Protein AF-A0A2A6CQR9-F1 (afdb_monomer_lite)

pLDDT: mean 77.08, std 12.92, range [44.31, 94.94]

Foldseek 3Di:
DQLCCLVPPPDCVCPCVSVLSNVVVVLVVVLVVVCVVQVVQFPFDDPPPWRWTKRGDPPDPPVCQDPVNVVVNVVSVLVVLVSLLVNLVCLLCVLVPVVVVVVVVDPVVRPPDDDDDDADDPVFVVVQVVCCVPPVDGGPDIDTQQPQAPPNDGPVRSVVVVVVSCVSNVVSVVSSVVSLVSSLVSLVPPPPDDPVRSVVSVVVSVVSVVVVVCVVVVVVVVVVVVD

Structure (mmCIF, N/CA/C/O backbone):
data_AF-A0A2A6CQR9-F1
#
_entry.id   AF-A0A2A6CQR9-F1
#
loop_
_atom_site.group_PDB
_atom_site.id
_atom_site.type_symbol
_atom_site.label_atom_id
_atom_site.label_alt_id
_atom_site.label_comp_id
_atom_site.label_asym_id
_atom_site.label_entity_id
_atom_site.label_seq_id
_atom_site.pdbx_PDB_ins_code
_atom_site.Cartn_x
_atom_site.Cartn_y
_atom_site.Cartn_z
_atom_site.occupancy
_atom_site.B_iso_or_equiv
_atom_site.auth_seq_id
_atom_site.auth_comp_id
_atom_site.auth_asym_id
_atom_site.auth_atom_id
_atom_site.pdbx_PDB_model_num
ATOM 1 N N . LEU A 1 1 ? -18.078 4.543 -3.150 1.00 85.94 1 LEU A N 1
ATOM 2 C CA . LEU A 1 1 ? -19.086 4.138 -2.135 1.00 85.94 1 LEU A CA 1
ATOM 3 C C . LEU A 1 1 ? -18.622 4.370 -0.690 1.00 85.94 1 LEU A C 1
ATOM 5 O O . LEU A 1 1 ? -19.313 5.072 0.036 1.00 85.94 1 LEU A O 1
ATOM 9 N N . LEU A 1 2 ? -17.469 3.839 -0.261 1.00 86.56 2 LEU A N 1
ATOM 10 C CA . LEU A 1 2 ? -17.005 3.938 1.136 1.00 86.56 2 LEU A CA 1
ATOM 11 C C . LEU A 1 2 ? -16.921 5.385 1.665 1.00 86.56 2 LEU A C 1
ATOM 13 O O . LEU A 1 2 ? -17.444 5.670 2.738 1.00 86.56 2 LEU A O 1
ATOM 17 N N . LEU A 1 3 ? -16.372 6.320 0.880 1.00 92.50 3 LEU A N 1
ATOM 18 C CA . LEU A 1 3 ? -16.333 7.750 1.232 1.00 92.50 3 LEU A CA 1
ATOM 19 C C . LEU A 1 3 ? -17.724 8.344 1.497 1.00 92.50 3 LEU A C 1
ATOM 21 O O . LEU A 1 3 ? -17.908 9.109 2.442 1.00 92.50 3 LEU A O 1
ATOM 25 N N . TYR A 1 4 ? -18.718 7.961 0.691 1.00 93.81 4 TYR A N 1
ATOM 26 C CA . TYR A 1 4 ? -20.103 8.390 0.877 1.00 93.81 4 TYR A CA 1
ATOM 27 C C . TYR A 1 4 ? -20.679 7.841 2.187 1.00 93.81 4 TYR A C 1
ATOM 29 O O . TYR A 1 4 ? -21.280 8.592 2.956 1.00 93.81 4 TYR A O 1
ATOM 37 N N . LEU A 1 5 ? -20.433 6.559 2.482 1.00 91.44 5 LEU A N 1
ATOM 38 C CA . LEU A 1 5 ? -20.889 5.931 3.722 1.00 91.44 5 LEU A CA 1
ATOM 39 C C . LEU A 1 5 ? -20.269 6.591 4.958 1.00 91.44 5 LEU A C 1
ATOM 41 O O . LEU A 1 5 ? -20.985 6.879 5.916 1.00 91.44 5 LEU A O 1
ATOM 45 N N . ILE A 1 6 ? -18.970 6.902 4.917 1.00 91.19 6 ILE A N 1
ATOM 46 C CA . ILE A 1 6 ? -18.286 7.614 6.003 1.00 91.19 6 ILE A CA 1
ATOM 47 C C . ILE A 1 6 ? -18.889 9.011 6.184 1.00 91.19 6 ILE A C 1
ATOM 49 O O . ILE A 1 6 ? -19.231 9.393 7.301 1.00 91.19 6 ILE A O 1
ATOM 53 N N . LYS A 1 7 ? -19.079 9.768 5.097 1.00 93.06 7 LYS A N 1
ATOM 54 C CA . LYS A 1 7 ? -19.615 11.135 5.168 1.00 93.06 7 LYS A CA 1
ATOM 55 C C . LYS A 1 7 ? -21.059 11.177 5.677 1.00 93.06 7 LYS A C 1
ATOM 57 O O . LYS A 1 7 ? -21.405 12.088 6.424 1.00 93.06 7 LYS A O 1
ATOM 62 N N . ARG A 1 8 ? -21.905 10.229 5.261 1.00 93.44 8 ARG A N 1
ATOM 63 C CA . ARG A 1 8 ? -23.353 10.262 5.525 1.00 93.44 8 ARG A CA 1
ATOM 64 C C . ARG A 1 8 ? -23.773 9.503 6.782 1.00 93.44 8 ARG A C 1
ATOM 66 O O . ARG A 1 8 ? -24.681 9.962 7.465 1.00 93.44 8 ARG A O 1
ATOM 73 N N . PHE A 1 9 ? -23.145 8.366 7.078 1.00 90.56 9 PHE A N 1
ATOM 74 C CA . PHE A 1 9 ? -23.607 7.429 8.112 1.00 90.56 9 PHE A CA 1
ATOM 75 C C . PHE A 1 9 ? -22.623 7.243 9.277 1.00 90.56 9 PHE A C 1
ATOM 77 O O . PHE A 1 9 ? -22.916 6.488 10.206 1.00 90.56 9 PHE A O 1
ATOM 84 N N . SER A 1 10 ? -21.472 7.930 9.284 1.00 88.31 10 SER A N 1
ATOM 85 C CA . SER A 1 10 ? -20.557 7.867 10.429 1.00 88.31 10 SER A CA 1
ATOM 86 C C . SER A 1 10 ? -21.176 8.537 11.657 1.00 88.31 10 SER A C 1
ATOM 88 O O . SER A 1 10 ? -21.428 9.742 11.672 1.00 88.31 10 SER A O 1
ATOM 90 N N . ARG A 1 11 ? -21.358 7.765 12.730 1.00 87.31 11 ARG A N 1
ATOM 91 C CA . ARG A 1 11 ? -21.786 8.281 14.039 1.00 87.31 11 ARG A CA 1
ATOM 92 C C . ARG A 1 11 ? -20.670 9.108 14.685 1.00 87.31 11 ARG A C 1
ATOM 94 O O . ARG A 1 11 ? -19.490 8.870 14.422 1.00 87.31 11 ARG A O 1
ATOM 101 N N . LYS A 1 12 ? -21.031 10.044 15.573 1.00 82.94 12 LYS A N 1
ATOM 102 C CA . LYS A 1 12 ? -20.060 10.845 16.352 1.00 82.94 12 LYS A CA 1
ATOM 103 C C . LYS A 1 12 ? -19.120 9.968 17.194 1.00 82.94 12 LYS A C 1
ATOM 105 O O . LYS A 1 12 ? -17.951 10.304 17.337 1.00 82.94 12 LYS A O 1
ATOM 110 N N . GLU A 1 13 ? -19.607 8.817 17.651 1.00 78.06 13 GLU A N 1
ATOM 111 C CA . GLU A 1 13 ? -18.868 7.823 18.447 1.00 78.06 13 GLU A CA 1
ATOM 112 C C . GLU A 1 13 ? -17.656 7.213 17.726 1.00 78.06 13 GLU A C 1
ATOM 114 O O . GLU A 1 13 ? -16.730 6.741 18.375 1.00 78.06 13 GLU A O 1
ATOM 119 N N . ILE A 1 14 ? -17.625 7.243 16.388 1.00 78.00 14 ILE A N 1
ATOM 120 C CA . ILE A 1 14 ? -16.485 6.742 15.602 1.00 78.00 14 ILE A CA 1
ATOM 121 C C . ILE A 1 14 ? -15.259 7.669 15.752 1.00 78.00 14 ILE A C 1
ATOM 123 O O . ILE A 1 14 ? -14.125 7.252 15.516 1.00 78.00 14 ILE A O 1
ATOM 127 N N . GLY A 1 15 ? -15.460 8.920 16.185 1.00 83.69 15 GLY A N 1
ATOM 128 C CA . GLY A 1 15 ? -14.378 9.826 16.568 1.00 83.69 15 GLY A CA 1
ATOM 129 C C . GLY A 1 15 ? -13.354 10.057 15.454 1.00 83.69 15 GLY A C 1
ATOM 130 O O . GLY A 1 15 ? -13.714 10.354 14.313 1.00 83.69 15 GLY A O 1
ATOM 131 N N . SER A 1 16 ? -12.069 9.928 15.794 1.00 81.31 16 SER A N 1
ATOM 132 C CA . SER A 1 16 ? -10.934 10.101 14.876 1.00 81.31 16 SER A CA 1
ATOM 133 C C . SER A 1 16 ? -10.771 8.956 13.873 1.00 81.31 16 SER A C 1
ATOM 135 O O . SER A 1 16 ? -10.132 9.145 12.837 1.00 81.31 16 SER A O 1
ATOM 137 N N . TYR A 1 17 ? -11.391 7.795 14.112 1.00 83.94 17 TYR A N 1
ATOM 138 C CA . TYR A 1 17 ? -11.265 6.629 13.236 1.00 83.94 17 TYR A CA 1
ATOM 139 C C . TYR A 1 17 ? -11.810 6.889 11.829 1.00 83.94 17 TYR A C 1
ATOM 141 O O . TYR A 1 17 ? -11.278 6.385 10.840 1.00 83.94 17 TYR A O 1
ATOM 149 N N . LYS A 1 18 ? -12.834 7.745 11.718 1.00 87.31 18 LYS A N 1
ATOM 150 C CA . LYS A 1 18 ? -13.411 8.143 10.428 1.00 87.31 18 LYS A CA 1
ATOM 151 C C . LYS A 1 18 ? -12.381 8.815 9.516 1.00 87.31 18 LYS A C 1
ATOM 153 O O . LYS A 1 18 ? -12.457 8.646 8.304 1.00 87.31 18 LYS A O 1
ATOM 158 N N . ASN A 1 19 ? -11.416 9.543 10.086 1.00 86.44 19 ASN A N 1
ATOM 159 C CA . ASN A 1 19 ? -10.368 10.212 9.319 1.00 86.44 19 ASN A CA 1
ATOM 160 C C . ASN A 1 19 ? -9.422 9.170 8.724 1.00 86.44 19 ASN A C 1
ATOM 162 O O . ASN A 1 19 ? -9.137 9.225 7.536 1.00 86.44 19 ASN A O 1
ATOM 166 N N . LEU A 1 20 ? -9.031 8.169 9.520 1.00 85.56 20 LEU A N 1
ATOM 167 C CA . LEU A 1 20 ? -8.202 7.064 9.048 1.00 85.56 20 LEU A CA 1
ATOM 168 C C . LEU A 1 20 ? -8.901 6.288 7.923 1.00 85.56 20 LEU A C 1
ATOM 170 O O . LEU A 1 20 ? -8.321 6.109 6.858 1.00 85.56 20 LEU A O 1
ATOM 174 N N . LEU A 1 21 ? -10.170 5.906 8.111 1.00 87.56 21 LEU A N 1
ATOM 175 C CA . LEU A 1 21 ? -10.967 5.247 7.067 1.00 87.56 21 LEU A CA 1
ATOM 176 C C . LEU A 1 21 ? -11.127 6.108 5.806 1.00 87.56 21 LEU A C 1
ATOM 178 O O . LEU A 1 21 ? -11.148 5.580 4.697 1.00 87.56 21 LEU A O 1
ATOM 182 N N . THR A 1 22 ? -11.232 7.428 5.967 1.00 88.12 22 THR A N 1
ATOM 183 C CA . THR A 1 22 ? -11.282 8.366 4.839 1.00 88.12 22 THR A CA 1
ATOM 184 C C . THR A 1 22 ? -9.953 8.377 4.091 1.00 88.12 22 THR A C 1
ATOM 186 O O . THR A 1 22 ? -9.968 8.283 2.870 1.00 88.12 22 THR A O 1
ATOM 189 N N . CYS A 1 23 ? -8.816 8.413 4.795 1.00 86.62 23 CYS A N 1
ATOM 190 C CA . CYS A 1 23 ? -7.489 8.310 4.186 1.00 86.62 23 CYS A CA 1
ATOM 191 C C . CYS A 1 23 ? -7.344 7.018 3.377 1.00 86.62 23 CYS A C 1
ATOM 193 O O . CYS A 1 23 ? -6.926 7.090 2.228 1.00 86.62 23 CYS A O 1
ATOM 195 N N . PHE A 1 24 ? -7.751 5.869 3.927 1.00 87.25 24 PHE A N 1
ATOM 196 C CA . PHE A 1 24 ? -7.771 4.599 3.190 1.00 87.25 24 PHE A CA 1
ATOM 197 C C . PHE A 1 24 ? -8.598 4.684 1.916 1.00 87.25 24 PHE A C 1
ATOM 199 O O . PHE A 1 24 ? -8.106 4.388 0.838 1.00 87.25 24 PHE A O 1
ATOM 206 N N . ALA A 1 25 ? -9.842 5.141 2.030 1.00 89.25 25 ALA A N 1
ATOM 207 C CA . ALA A 1 25 ? -10.744 5.188 0.893 1.00 89.25 25 ALA A CA 1
ATOM 208 C C . ALA A 1 25 ? -10.282 6.184 -0.187 1.00 89.25 25 ALA A C 1
ATOM 210 O O . ALA A 1 25 ? -10.452 5.914 -1.372 1.00 89.25 25 ALA A O 1
ATOM 211 N N . ILE A 1 26 ? -9.697 7.324 0.201 1.00 89.62 26 ILE A N 1
ATOM 212 C CA . ILE A 1 26 ? -9.067 8.266 -0.738 1.00 89.62 26 ILE A CA 1
ATOM 213 C C . ILE A 1 26 ? -7.875 7.602 -1.417 1.00 89.62 26 ILE A C 1
ATOM 215 O O . ILE A 1 26 ? -7.724 7.727 -2.628 1.00 89.62 26 ILE A O 1
ATOM 219 N N . TYR A 1 27 ? -7.045 6.897 -0.651 1.00 87.69 27 TYR A N 1
ATOM 220 C CA . TYR A 1 27 ? -5.856 6.247 -1.173 1.00 87.69 27 TYR A CA 1
ATOM 221 C C . TYR A 1 27 ? -6.192 5.118 -2.151 1.00 87.69 27 TYR A C 1
ATOM 223 O O . TYR A 1 27 ? -5.598 5.042 -3.221 1.00 87.69 27 TYR A O 1
ATOM 231 N N . ASP A 1 28 ? -7.202 4.307 -1.841 1.00 85.56 28 ASP A N 1
ATOM 232 C CA . ASP A 1 28 ? -7.710 3.272 -2.741 1.00 85.56 28 ASP A CA 1
ATOM 233 C C . ASP A 1 28 ? -8.246 3.886 -4.037 1.00 85.56 28 ASP A C 1
ATOM 235 O O . ASP A 1 28 ? -7.920 3.411 -5.121 1.00 85.56 28 ASP A O 1
ATOM 239 N N . VAL A 1 29 ? -9.023 4.974 -3.953 1.00 88.56 29 VAL A N 1
ATOM 240 C CA . VAL A 1 29 ? -9.506 5.696 -5.143 1.00 88.56 29 VAL A CA 1
ATOM 241 C C . VAL A 1 29 ? -8.339 6.259 -5.947 1.00 88.56 29 VAL A C 1
ATOM 243 O O . VAL A 1 29 ? -8.341 6.142 -7.169 1.00 88.56 29 VAL A O 1
ATOM 246 N N . PHE A 1 30 ? -7.341 6.838 -5.285 1.00 88.81 30 PHE A N 1
ATOM 247 C CA . PHE A 1 30 ? -6.138 7.359 -5.924 1.00 88.81 30 PHE A CA 1
ATOM 248 C C . PHE A 1 30 ? -5.372 6.254 -6.657 1.00 88.81 30 PHE A C 1
ATOM 250 O O . PHE A 1 30 ? -5.114 6.400 -7.849 1.00 88.81 30 PHE A O 1
ATOM 257 N N . LEU A 1 31 ? -5.088 5.130 -5.993 1.00 84.12 31 LEU A N 1
ATOM 258 C CA . LEU A 1 31 ? -4.422 3.986 -6.612 1.00 84.12 31 LEU A CA 1
ATOM 259 C C . LEU A 1 31 ? -5.241 3.399 -7.758 1.00 84.12 31 LEU A C 1
ATOM 261 O O . LEU A 1 31 ? -4.669 3.117 -8.800 1.00 84.12 31 LEU A O 1
ATOM 265 N N . CYS A 1 32 ? -6.558 3.251 -7.608 1.00 86.12 32 CYS A N 1
ATOM 266 C CA . CYS A 1 32 ? -7.424 2.766 -8.683 1.00 86.12 32 CYS A CA 1
ATOM 267 C C . CYS A 1 32 ? -7.465 3.740 -9.864 1.00 86.12 32 CYS A C 1
ATOM 269 O O . CYS A 1 32 ? -7.504 3.304 -11.006 1.00 86.12 32 CYS A O 1
ATOM 271 N N . THR A 1 33 ? -7.448 5.049 -9.606 1.00 87.75 33 THR A N 1
ATOM 272 C CA . THR A 1 33 ? -7.449 6.083 -10.652 1.00 87.75 33 THR A CA 1
ATOM 273 C C . THR A 1 33 ? -6.141 6.052 -11.419 1.00 87.75 33 THR A C 1
ATOM 275 O O . THR A 1 33 ? -6.148 5.967 -12.640 1.00 87.75 33 THR A O 1
ATOM 278 N N . ILE A 1 34 ? -5.018 6.062 -10.703 1.00 83.06 34 ILE A N 1
ATOM 279 C CA . ILE A 1 34 ? -3.694 5.904 -11.291 1.00 83.06 34 ILE A CA 1
ATOM 280 C C . ILE A 1 34 ? -3.634 4.595 -12.074 1.00 83.06 34 ILE A C 1
ATOM 282 O O . ILE A 1 34 ? -3.271 4.605 -13.243 1.00 83.06 34 ILE A O 1
ATOM 286 N N . HIS A 1 35 ? -4.035 3.480 -11.466 1.00 81.44 35 HIS A N 1
ATOM 287 C CA . HIS A 1 35 ? -4.038 2.193 -12.137 1.00 81.44 35 HIS A CA 1
ATOM 288 C C . HIS A 1 35 ? -4.918 2.233 -13.384 1.00 81.44 35 HIS A C 1
ATOM 290 O O . HIS A 1 35 ? -4.454 1.804 -14.415 1.00 81.44 35 HIS A O 1
ATOM 296 N N . GLY A 1 36 ? -6.116 2.816 -13.359 1.00 83.06 36 GLY A N 1
ATOM 297 C CA . GLY A 1 36 ? -6.976 2.947 -14.540 1.00 83.06 36 GLY A CA 1
ATOM 298 C C . GLY A 1 36 ? -6.405 3.852 -15.638 1.00 83.06 36 GLY A C 1
ATOM 299 O O . GLY A 1 36 ? -6.580 3.552 -16.813 1.00 83.06 36 GLY A O 1
ATOM 300 N N . ILE A 1 37 ? -5.693 4.923 -15.272 1.00 81.81 37 ILE A N 1
ATOM 301 C CA . ILE A 1 37 ? -4.979 5.794 -16.222 1.00 81.81 37 ILE A CA 1
ATOM 302 C C . ILE A 1 37 ? -3.835 5.024 -16.882 1.00 81.81 37 ILE A C 1
ATOM 304 O O . ILE A 1 37 ? -3.637 5.127 -18.091 1.00 81.81 37 ILE A O 1
ATOM 308 N N . PHE A 1 38 ? -3.086 4.254 -16.092 1.00 76.31 38 PHE A N 1
ATOM 309 C CA . PHE A 1 38 ? -1.919 3.541 -16.582 1.00 76.31 38 PHE A CA 1
ATOM 310 C C . PHE A 1 38 ? -2.267 2.194 -17.220 1.00 76.31 38 PHE A C 1
ATOM 312 O O . PHE A 1 38 ? -1.624 1.859 -18.188 1.00 76.31 38 PHE A O 1
ATOM 319 N N . ASN A 1 39 ? -3.285 1.447 -16.792 1.00 73.38 39 ASN A N 1
ATOM 320 C CA . ASN A 1 39 ? -3.596 0.078 -17.241 1.00 73.38 39 ASN A CA 1
ATOM 321 C C . ASN A 1 39 ? -3.669 -0.088 -18.778 1.00 73.38 39 ASN A C 1
ATOM 323 O O . ASN A 1 39 ? -2.935 -0.927 -19.294 1.00 73.38 39 ASN A O 1
ATOM 327 N N . PRO A 1 40 ? -4.406 0.736 -19.558 1.00 65.94 40 PRO A N 1
ATOM 328 C CA . PRO A 1 40 ? -4.407 0.597 -21.022 1.00 65.94 40 PRO A CA 1
ATOM 329 C C . PRO A 1 40 ? -3.054 0.929 -21.674 1.00 65.94 40 PRO A C 1
ATOM 331 O O . PRO A 1 40 ? -2.832 0.631 -22.843 1.00 65.94 40 PRO A O 1
ATOM 334 N N . ALA A 1 41 ? -2.157 1.573 -20.933 1.00 65.25 41 ALA A N 1
ATOM 335 C CA . ALA A 1 41 ? -0.898 2.109 -21.415 1.00 65.25 41 ALA A CA 1
ATOM 336 C C . ALA A 1 41 ? 0.335 1.499 -20.714 1.00 65.25 41 ALA A C 1
ATOM 338 O O . ALA A 1 41 ? 1.470 1.825 -21.047 1.00 65.25 41 ALA A O 1
ATOM 339 N N . LEU A 1 42 ? 0.122 0.609 -19.748 1.00 67.06 42 LEU A N 1
ATOM 340 C CA . LEU A 1 42 ? 1.135 -0.024 -18.922 1.00 67.06 42 LEU A CA 1
ATOM 341 C C . LEU A 1 42 ? 1.291 -1.449 -19.426 1.00 67.06 42 LEU A C 1
ATOM 343 O O . LEU A 1 42 ? 0.684 -2.388 -18.914 1.00 67.06 42 LEU A O 1
ATOM 347 N N . LYS A 1 43 ? 2.105 -1.604 -20.463 1.00 67.69 43 LYS A N 1
ATOM 348 C CA . LYS A 1 43 ? 2.489 -2.920 -20.962 1.00 67.69 43 LYS A CA 1
ATOM 349 C C . LYS A 1 43 ? 3.548 -3.503 -20.025 1.00 67.69 43 LYS A C 1
ATOM 351 O O . LYS A 1 43 ? 4.726 -3.173 -20.118 1.00 67.69 43 LYS A O 1
ATOM 356 N N . ILE A 1 44 ? 3.122 -4.351 -19.090 1.00 65.62 44 ILE A N 1
ATOM 357 C CA . ILE A 1 44 ? 4.045 -5.100 -18.227 1.00 65.62 44 ILE A CA 1
ATOM 358 C C . ILE A 1 44 ? 4.628 -6.249 -19.050 1.00 65.62 44 ILE A C 1
ATOM 360 O O . ILE A 1 44 ? 3.882 -7.052 -19.611 1.00 65.62 44 ILE A O 1
ATOM 364 N N . VAL A 1 45 ? 5.955 -6.337 -19.127 1.00 62.44 45 VAL A N 1
ATOM 365 C CA . VAL A 1 45 ? 6.650 -7.394 -19.869 1.00 62.44 45 VAL A CA 1
ATOM 366 C C . VAL A 1 45 ? 7.373 -8.278 -18.871 1.00 62.44 45 VAL A C 1
ATOM 368 O O . VAL A 1 45 ? 8.384 -7.890 -18.303 1.00 62.44 45 VAL A O 1
ATOM 371 N N . PHE A 1 46 ? 6.858 -9.480 -18.637 1.00 60.81 46 PHE A N 1
ATOM 372 C CA . PHE A 1 46 ? 7.536 -10.428 -17.759 1.00 60.81 46 PHE A CA 1
ATOM 373 C C . PHE A 1 46 ? 8.665 -11.124 -18.521 1.00 60.81 46 PHE A C 1
ATOM 375 O O . PHE A 1 46 ? 8.429 -12.105 -19.227 1.00 60.81 46 PHE A O 1
ATOM 382 N N . VAL A 1 47 ? 9.893 -10.631 -18.365 1.00 58.94 47 VAL A N 1
ATOM 383 C CA . VAL A 1 47 ? 11.093 -11.275 -18.912 1.00 58.94 47 VAL A CA 1
ATOM 384 C C . VAL A 1 47 ? 11.640 -12.245 -17.869 1.00 58.94 47 VAL A C 1
ATOM 386 O O . VAL A 1 47 ? 12.401 -11.888 -16.978 1.00 58.94 47 VAL A O 1
ATOM 389 N N . ASN A 1 48 ? 11.193 -13.497 -17.936 1.00 57.66 48 ASN A N 1
ATOM 390 C CA . ASN A 1 48 ? 11.603 -14.565 -17.017 1.00 57.66 48 ASN A CA 1
ATOM 391 C C . ASN A 1 48 ? 13.151 -14.670 -16.949 1.00 57.66 48 ASN A C 1
ATOM 393 O O . ASN A 1 48 ? 13.764 -14.769 -18.014 1.00 57.66 48 ASN A O 1
ATOM 397 N N . PRO A 1 49 ? 13.811 -14.694 -15.766 1.00 53.00 49 PRO A N 1
ATOM 398 C CA . PRO A 1 49 ? 13.283 -14.824 -14.398 1.00 53.00 49 PRO A CA 1
ATOM 399 C C . PRO A 1 49 ? 13.044 -13.498 -13.646 1.00 53.00 49 PRO A C 1
ATOM 401 O O . PRO A 1 49 ? 12.806 -13.514 -12.436 1.00 53.00 49 PRO A O 1
ATOM 404 N N . VAL A 1 50 ? 13.136 -12.350 -14.314 1.00 54.50 50 VAL A N 1
ATOM 405 C CA . VAL A 1 50 ? 13.135 -11.028 -13.683 1.00 54.50 50 VAL A CA 1
ATOM 406 C C . VAL A 1 50 ? 11.737 -10.399 -13.766 1.00 54.50 50 VAL A C 1
ATOM 408 O O . VAL A 1 50 ? 11.091 -10.360 -14.812 1.00 54.50 50 VAL A O 1
ATOM 411 N N . PHE A 1 51 ? 11.226 -9.915 -12.631 1.00 52.72 51 PHE A N 1
ATOM 412 C CA . PHE A 1 51 ? 10.036 -9.062 -12.614 1.00 52.72 51 PHE A CA 1
ATOM 413 C C . PHE A 1 51 ? 10.416 -7.693 -13.189 1.00 52.72 51 PHE A C 1
ATOM 415 O O . PHE A 1 51 ? 10.975 -6.869 -12.472 1.00 52.72 51 PHE A O 1
ATOM 422 N N . GLU A 1 52 ? 10.107 -7.454 -14.463 1.00 53.94 52 GLU A N 1
ATOM 423 C CA . GLU A 1 52 ? 10.412 -6.196 -15.149 1.00 53.94 52 GLU A CA 1
ATOM 424 C C . GLU A 1 52 ? 9.124 -5.459 -15.534 1.00 53.94 52 GLU A C 1
ATOM 426 O O . GLU A 1 52 ? 8.326 -5.888 -16.361 1.00 53.94 52 GLU A O 1
ATOM 431 N N . GLY A 1 53 ? 8.867 -4.333 -14.869 1.00 55.62 53 GLY A N 1
ATOM 432 C CA . GLY A 1 53 ? 7.716 -3.482 -15.159 1.00 55.62 53 GLY A CA 1
ATOM 433 C C . GLY A 1 53 ? 8.143 -2.246 -15.936 1.00 55.62 53 GLY A C 1
ATOM 434 O O . GLY A 1 53 ? 8.657 -1.301 -15.334 1.00 55.62 53 GLY A O 1
ATOM 435 N N . VAL A 1 54 ? 7.900 -2.228 -17.246 1.00 57.44 54 VAL A N 1
ATOM 436 C CA . VAL A 1 54 ? 8.157 -1.056 -18.094 1.00 57.44 54 VAL A CA 1
ATOM 437 C C . VAL A 1 54 ? 6.918 -0.173 -18.133 1.00 57.44 54 VAL A C 1
ATOM 439 O O . VAL A 1 54 ? 5.846 -0.594 -18.558 1.00 57.44 54 VAL A O 1
ATOM 442 N N . LEU A 1 55 ? 7.060 1.081 -17.709 1.00 60.53 55 LEU A N 1
ATOM 443 C CA . LEU A 1 55 ? 6.071 2.121 -17.988 1.00 60.53 55 LEU A CA 1
ATOM 444 C C . LEU A 1 55 ? 6.350 2.686 -19.377 1.00 60.53 55 LEU A C 1
ATOM 446 O O . LEU A 1 55 ? 7.058 3.683 -19.503 1.00 60.53 55 LEU A O 1
ATOM 450 N N . TYR A 1 56 ? 5.821 2.040 -20.415 1.00 62.78 56 TYR A N 1
ATOM 451 C CA . TYR A 1 56 ? 5.897 2.590 -21.763 1.00 62.78 56 TYR A CA 1
ATOM 452 C C . TYR A 1 56 ? 4.642 2.337 -22.592 1.00 62.78 56 TYR A C 1
ATOM 454 O O . TYR A 1 56 ? 4.151 1.213 -22.698 1.00 62.78 56 TYR A O 1
ATOM 462 N N . SER A 1 57 ? 4.172 3.412 -23.223 1.00 65.88 57 SER A N 1
ATOM 463 C CA . SER A 1 57 ? 3.216 3.371 -24.321 1.00 65.88 57 SER A CA 1
ATOM 464 C C . SER A 1 57 ? 3.292 4.673 -25.113 1.00 65.88 57 SER A C 1
ATOM 466 O O . SER A 1 57 ? 3.324 5.763 -24.531 1.00 65.88 57 SER A O 1
ATOM 468 N N . ASN A 1 58 ? 3.243 4.552 -26.442 1.00 67.62 58 ASN A N 1
ATOM 469 C CA . ASN A 1 58 ? 3.125 5.676 -27.377 1.00 67.62 58 ASN A CA 1
ATOM 470 C C . ASN A 1 58 ? 1.852 6.512 -27.140 1.00 67.62 58 ASN A C 1
ATOM 472 O O . ASN A 1 58 ? 1.752 7.644 -27.603 1.00 67.62 58 ASN A O 1
ATOM 476 N N . SER A 1 59 ? 0.872 5.973 -26.407 1.00 70.50 59 SER A N 1
ATOM 477 C CA . SER A 1 59 ? -0.358 6.673 -26.025 1.00 70.50 59 SER A CA 1
ATOM 478 C C . SER A 1 59 ? -0.194 7.572 -24.793 1.00 70.50 59 SER A C 1
ATOM 480 O O . SER A 1 59 ? -1.104 8.339 -24.479 1.00 70.50 59 SER A O 1
ATOM 482 N N . ILE A 1 60 ? 0.933 7.488 -24.075 1.00 73.25 60 ILE A N 1
ATOM 483 C CA . ILE A 1 60 ? 1.207 8.312 -22.892 1.00 73.25 60 ILE A CA 1
ATOM 484 C C . ILE A 1 60 ? 2.022 9.544 -23.310 1.00 73.25 60 ILE A C 1
ATOM 486 O O . ILE A 1 60 ? 3.053 9.390 -23.963 1.00 73.25 60 ILE A O 1
ATOM 490 N N . PRO A 1 61 ? 1.640 10.761 -22.876 1.00 80.69 61 PRO A N 1
ATOM 491 C CA . PRO A 1 61 ? 2.470 11.950 -23.040 1.00 80.69 61 PRO A CA 1
ATOM 492 C C . PRO A 1 61 ? 3.901 11.728 -22.528 1.00 80.69 61 PRO A C 1
ATOM 494 O O . PRO A 1 61 ? 4.090 11.264 -21.403 1.00 80.69 61 PRO A O 1
ATOM 497 N N . THR A 1 62 ? 4.908 12.141 -23.298 1.00 78.69 62 THR A N 1
ATOM 498 C CA . THR A 1 62 ? 6.341 12.023 -22.945 1.00 78.69 62 THR A CA 1
ATOM 499 C C . THR A 1 62 ? 6.673 12.588 -21.561 1.00 78.69 62 THR A C 1
ATOM 501 O O . THR A 1 62 ? 7.514 12.048 -20.849 1.00 78.69 62 THR A O 1
ATOM 504 N N . VAL A 1 63 ? 5.949 13.620 -21.111 1.00 77.19 63 VAL A N 1
ATOM 505 C CA . VAL A 1 63 ? 6.090 14.193 -19.759 1.00 77.19 63 VAL A CA 1
ATOM 506 C C . VAL A 1 63 ? 5.794 13.199 -18.628 1.00 77.19 63 VAL A C 1
ATOM 508 O O . VAL A 1 63 ? 6.371 13.325 -17.549 1.00 77.19 63 VAL A O 1
ATOM 511 N N . LEU A 1 64 ? 4.922 12.212 -18.855 1.00 75.69 64 LEU A N 1
ATOM 512 C CA . LEU A 1 64 ? 4.589 11.168 -17.882 1.00 75.69 64 LEU A CA 1
ATOM 513 C C . LEU A 1 64 ? 5.550 9.972 -17.949 1.00 75.69 64 LEU A C 1
ATOM 515 O O . LEU A 1 64 ? 5.646 9.231 -16.974 1.00 75.69 64 LEU A O 1
ATOM 519 N N . GLN A 1 65 ? 6.325 9.828 -19.028 1.00 73.50 65 GLN A N 1
ATOM 520 C CA . GLN A 1 65 ? 7.365 8.799 -19.191 1.00 73.50 65 GLN A CA 1
ATOM 521 C C . GLN A 1 65 ? 8.653 9.128 -18.403 1.00 73.50 65 GLN A C 1
ATOM 523 O O . GLN A 1 65 ? 9.750 8.668 -18.712 1.00 73.50 65 GLN A O 1
ATOM 528 N N . ASN A 1 66 ? 8.548 9.946 -17.355 1.00 75.00 66 ASN A N 1
ATOM 529 C CA . ASN A 1 66 ? 9.676 10.346 -16.526 1.00 75.00 66 ASN A CA 1
ATOM 530 C C . ASN A 1 66 ? 9.986 9.272 -15.467 1.00 75.00 66 ASN A C 1
ATOM 532 O O . ASN A 1 66 ? 9.095 8.808 -14.746 1.00 75.00 66 ASN A O 1
ATOM 536 N N . ARG A 1 67 ? 11.273 8.945 -15.289 1.00 69.81 67 ARG A N 1
ATOM 537 C CA . ARG A 1 67 ? 11.761 8.028 -14.242 1.00 69.81 67 ARG A CA 1
ATOM 538 C C . ARG A 1 67 ? 11.247 8.358 -12.846 1.00 69.81 67 ARG A C 1
ATOM 540 O O . ARG A 1 67 ? 10.942 7.463 -12.067 1.00 69.81 67 ARG A O 1
ATOM 547 N N . HIS A 1 68 ? 11.150 9.645 -12.520 1.00 71.81 68 HIS A N 1
ATOM 548 C CA . HIS A 1 68 ? 10.735 10.099 -11.199 1.00 71.81 68 HIS A CA 1
ATOM 549 C C . HIS A 1 68 ? 9.245 9.843 -10.974 1.00 71.81 68 HIS A C 1
ATOM 551 O O . HIS A 1 68 ? 8.856 9.486 -9.866 1.00 71.81 68 HIS A O 1
ATOM 557 N N . ILE A 1 69 ? 8.429 9.952 -12.026 1.00 75.25 69 ILE A N 1
ATOM 558 C CA . ILE A 1 69 ? 6.997 9.635 -11.978 1.00 75.25 69 ILE A CA 1
ATOM 559 C C . ILE A 1 69 ? 6.809 8.127 -11.819 1.00 75.25 69 ILE A C 1
ATOM 561 O O . ILE A 1 69 ? 6.047 7.699 -10.957 1.00 75.25 69 ILE A O 1
ATOM 565 N N . SER A 1 70 ? 7.566 7.327 -12.572 1.00 74.44 70 SER A N 1
ATOM 566 C CA . SER A 1 70 ? 7.541 5.864 -12.463 1.00 74.44 70 SER A CA 1
ATOM 567 C C . SER A 1 70 ? 7.971 5.390 -11.072 1.00 74.44 70 SER A C 1
ATOM 569 O O . SER A 1 70 ? 7.271 4.615 -10.426 1.00 74.44 70 SER A O 1
ATOM 571 N N . GLY A 1 71 ? 9.082 5.917 -10.552 1.00 72.88 71 GLY A N 1
ATOM 572 C CA . GLY A 1 71 ? 9.542 5.623 -9.195 1.00 72.88 71 GLY A CA 1
ATOM 573 C C . GLY A 1 71 ? 8.541 6.061 -8.123 1.00 72.88 71 GLY A C 1
ATOM 574 O O . GLY A 1 71 ? 8.269 5.301 -7.195 1.00 72.88 71 GLY A O 1
ATOM 575 N N . ALA A 1 72 ? 7.936 7.246 -8.264 1.00 73.50 72 ALA A N 1
ATOM 576 C CA . ALA A 1 72 ? 6.883 7.712 -7.360 1.00 73.50 72 ALA A CA 1
ATOM 577 C C . ALA A 1 72 ? 5.641 6.808 -7.408 1.00 73.50 72 ALA A C 1
ATOM 579 O O . ALA A 1 72 ? 5.061 6.507 -6.364 1.00 73.50 72 ALA A O 1
ATOM 580 N N . PHE A 1 73 ? 5.263 6.328 -8.594 1.00 77.75 73 PHE A N 1
ATOM 581 C CA . PHE A 1 73 ? 4.182 5.365 -8.780 1.00 77.75 73 PHE A CA 1
ATOM 582 C C . PHE A 1 73 ? 4.470 4.041 -8.064 1.00 77.75 73 PHE A C 1
ATOM 584 O O . PHE A 1 73 ? 3.641 3.581 -7.281 1.00 77.75 73 PHE A O 1
ATOM 591 N N . TYR A 1 74 ? 5.663 3.466 -8.227 1.00 75.25 74 TYR A N 1
ATOM 592 C CA . TYR A 1 74 ? 6.038 2.247 -7.505 1.00 75.25 74 TYR A CA 1
ATOM 593 C C . TYR A 1 74 ? 6.107 2.460 -5.991 1.00 75.25 74 TYR A C 1
ATOM 595 O O . TYR A 1 74 ? 5.614 1.632 -5.222 1.00 75.25 74 TYR A O 1
ATOM 603 N N . ALA A 1 75 ? 6.636 3.601 -5.543 1.00 76.19 75 ALA A N 1
ATOM 604 C CA . ALA A 1 75 ? 6.645 3.961 -4.130 1.00 76.19 75 ALA A CA 1
ATOM 605 C C . ALA A 1 75 ? 5.222 4.045 -3.551 1.00 76.19 75 ALA A C 1
ATOM 607 O O . ALA A 1 75 ? 5.009 3.633 -2.408 1.00 76.19 75 ALA A O 1
ATOM 608 N N . CYS A 1 76 ? 4.231 4.482 -4.339 1.00 80.25 76 CYS A N 1
ATOM 609 C CA . CYS A 1 76 ? 2.826 4.475 -3.932 1.00 80.25 76 CYS A CA 1
ATOM 610 C C . CYS A 1 76 ? 2.335 3.066 -3.549 1.00 80.25 76 CYS A C 1
ATOM 612 O O . CYS A 1 76 ? 1.619 2.922 -2.567 1.00 80.25 76 CYS A O 1
ATOM 614 N N . PHE A 1 77 ? 2.802 1.985 -4.176 1.00 77.81 77 PHE A N 1
ATOM 615 C CA . PHE A 1 77 ? 2.393 0.632 -3.760 1.00 77.81 77 PHE A CA 1
ATOM 616 C C . PHE A 1 77 ? 2.910 0.205 -2.381 1.00 77.81 77 PHE A C 1
ATOM 618 O O . PHE A 1 77 ? 2.413 -0.770 -1.820 1.00 77.81 77 PHE A O 1
ATOM 625 N N . THR A 1 78 ? 3.859 0.933 -1.787 1.00 78.38 78 THR A N 1
ATOM 626 C CA . THR A 1 78 ? 4.304 0.669 -0.408 1.00 78.38 78 THR A CA 1
ATOM 627 C C . THR A 1 78 ? 3.387 1.298 0.647 1.00 78.38 78 THR A C 1
ATOM 629 O O . THR A 1 78 ? 3.295 0.797 1.771 1.00 78.38 78 THR A O 1
ATOM 632 N N . LEU A 1 79 ? 2.649 2.357 0.293 1.00 81.88 79 LEU A N 1
ATOM 633 C CA . LEU A 1 79 ? 1.771 3.082 1.216 1.00 81.88 79 LEU A CA 1
ATOM 634 C C . LEU A 1 79 ? 0.603 2.240 1.764 1.00 81.88 79 LEU A C 1
ATOM 636 O O . LEU A 1 79 ? 0.328 2.377 2.957 1.00 81.88 79 LEU A O 1
ATOM 640 N N . PRO A 1 80 ? -0.061 1.341 1.002 1.00 82.75 80 PRO A N 1
ATOM 641 C CA . PRO A 1 80 ? -1.088 0.450 1.537 1.00 82.75 80 PRO A CA 1
ATOM 642 C C . PRO A 1 80 ? -0.591 -0.398 2.707 1.00 82.75 80 PRO A C 1
ATOM 644 O O . PRO A 1 80 ? -1.319 -0.577 3.681 1.00 82.75 80 PRO A O 1
ATOM 647 N N . PHE A 1 81 ? 0.663 -0.861 2.673 1.00 81.06 81 PHE A N 1
ATOM 648 C CA . PHE A 1 81 ? 1.250 -1.623 3.778 1.00 81.06 81 PHE A CA 1
ATOM 649 C C . PHE A 1 81 ? 1.439 -0.759 5.028 1.00 81.06 81 PHE A C 1
ATOM 651 O O . PHE A 1 81 ? 1.131 -1.198 6.140 1.00 81.06 81 PHE A O 1
ATOM 658 N N . ALA A 1 82 ? 1.910 0.479 4.862 1.00 83.62 82 ALA A N 1
ATOM 659 C CA . ALA A 1 82 ? 2.047 1.424 5.966 1.00 83.62 82 ALA A CA 1
ATOM 660 C C . ALA A 1 82 ? 0.677 1.782 6.564 1.00 83.62 82 ALA A C 1
ATOM 662 O O . ALA A 1 82 ? 0.483 1.700 7.779 1.00 83.62 82 ALA A O 1
ATOM 663 N N . LEU A 1 83 ? -0.300 2.098 5.710 1.00 85.31 83 LEU A N 1
ATOM 664 C CA . LEU A 1 83 ? -1.672 2.382 6.116 1.00 85.31 83 LEU A CA 1
ATOM 665 C C . LEU A 1 83 ? -2.283 1.183 6.849 1.00 85.31 83 LEU A C 1
ATOM 667 O O . LEU A 1 83 ? -2.820 1.353 7.943 1.00 85.31 83 LEU A O 1
ATOM 671 N N . MET A 1 84 ? -2.146 -0.035 6.317 1.00 85.50 84 MET A N 1
ATOM 672 C CA . MET A 1 84 ? -2.631 -1.267 6.950 1.00 85.50 84 MET A CA 1
ATOM 673 C C . MET A 1 84 ? -2.058 -1.450 8.361 1.00 85.50 84 MET A C 1
ATOM 675 O O . MET A 1 84 ? -2.803 -1.749 9.298 1.00 85.50 84 MET A O 1
ATOM 679 N N . ASN A 1 85 ? -0.758 -1.211 8.546 1.00 85.56 85 ASN A N 1
ATOM 680 C CA . ASN A 1 85 ? -0.140 -1.241 9.870 1.00 85.56 85 ASN A CA 1
ATOM 681 C C . ASN A 1 85 ? -0.728 -0.183 10.807 1.00 85.56 85 ASN A C 1
ATOM 683 O O . ASN A 1 85 ? -1.072 -0.505 11.945 1.00 85.56 85 ASN A O 1
ATOM 687 N N . LEU A 1 86 ? -0.917 1.050 10.328 1.00 88.25 86 LEU A N 1
ATOM 688 C CA . LEU A 1 86 ? -1.567 2.113 11.099 1.00 88.25 86 LEU A CA 1
ATOM 689 C C . LEU A 1 86 ? -2.997 1.734 11.505 1.00 88.25 86 LEU A C 1
ATOM 691 O O . LEU A 1 86 ? -3.409 2.022 12.626 1.00 88.25 86 LEU A O 1
ATOM 695 N N . HIS A 1 87 ? -3.744 1.039 10.648 1.00 88.06 87 HIS A N 1
ATOM 696 C CA . HIS A 1 87 ? -5.099 0.565 10.948 1.00 88.06 87 HIS A CA 1
ATOM 697 C C . HIS A 1 87 ? -5.143 -0.491 12.037 1.00 88.06 87 HIS A C 1
ATOM 699 O O . HIS A 1 87 ? -5.950 -0.385 12.965 1.00 88.06 87 HIS A O 1
ATOM 705 N N . PHE A 1 88 ? -4.282 -1.504 11.951 1.00 88.31 88 PHE A N 1
ATOM 706 C CA . PHE A 1 88 ? -4.196 -2.521 12.993 1.00 88.31 88 PHE A CA 1
ATOM 707 C C . PHE A 1 88 ? -3.685 -1.935 14.308 1.00 88.31 88 PHE A C 1
ATOM 709 O O . PHE A 1 88 ? -4.205 -2.275 15.371 1.00 88.31 88 PHE A O 1
ATOM 716 N N . LEU A 1 89 ? -2.729 -1.008 14.242 1.00 90.06 89 LEU A N 1
ATOM 717 C CA . LEU A 1 89 ? -2.198 -0.324 15.413 1.00 90.06 89 LEU A CA 1
ATOM 718 C C . LEU A 1 89 ? -3.267 0.530 16.095 1.00 90.06 89 LEU A C 1
ATOM 720 O O . LEU A 1 89 ? -3.436 0.431 17.310 1.00 90.06 89 LEU A O 1
ATOM 724 N N . TYR A 1 90 ? -4.023 1.309 15.314 1.00 90.50 90 TYR A N 1
ATOM 725 C CA . TYR A 1 90 ? -5.140 2.110 15.808 1.00 90.50 90 TYR A CA 1
ATOM 726 C C . TYR A 1 90 ? -6.117 1.234 16.591 1.00 90.50 90 TYR A C 1
ATOM 728 O O . TYR A 1 90 ? -6.404 1.519 17.749 1.00 90.50 90 TYR A O 1
ATOM 736 N N . ARG A 1 91 ? -6.565 0.120 15.998 1.00 87.00 91 ARG A N 1
ATOM 737 C CA . ARG A 1 91 ? -7.516 -0.808 16.634 1.00 87.00 91 ARG A CA 1
ATOM 738 C C . ARG A 1 91 ? -6.977 -1.424 17.909 1.00 87.00 91 ARG A C 1
ATOM 740 O O . ARG A 1 91 ? -7.692 -1.506 18.906 1.00 87.00 91 ARG A O 1
ATOM 747 N N . TYR A 1 92 ? -5.725 -1.862 17.873 1.00 90.56 92 TYR A N 1
ATOM 748 C CA . TYR A 1 92 ? -5.076 -2.426 19.041 1.00 90.56 92 TYR A CA 1
ATOM 749 C C . TYR A 1 92 ? -5.047 -1.415 20.194 1.00 90.56 92 TYR A C 1
ATOM 751 O O . TYR A 1 92 ? -5.397 -1.768 21.321 1.00 90.56 92 TYR A O 1
ATOM 759 N N . TRP A 1 93 ? -4.699 -0.154 19.922 1.00 92.75 93 TRP A N 1
ATOM 760 C CA . TRP A 1 93 ? -4.714 0.905 20.934 1.00 92.75 93 TRP A CA 1
ATOM 761 C C . TRP A 1 93 ? -6.121 1.283 21.382 1.00 92.75 93 TRP A C 1
ATOM 763 O O . TRP A 1 93 ? -6.321 1.422 22.580 1.00 92.75 93 TRP A O 1
ATOM 773 N N . THR A 1 94 ? -7.125 1.324 20.502 1.00 88.94 94 THR A N 1
ATOM 774 C CA . THR A 1 94 ? -8.522 1.559 20.917 1.00 88.94 94 THR A CA 1
ATOM 775 C C . THR A 1 94 ? -8.989 0.570 21.988 1.00 88.94 94 THR A C 1
ATOM 777 O O . THR A 1 94 ? -9.784 0.931 22.848 1.00 88.94 94 THR A O 1
ATOM 780 N N . ILE A 1 95 ? -8.496 -0.672 21.952 1.00 87.38 95 ILE A N 1
ATOM 781 C CA . ILE A 1 95 ? -8.878 -1.713 22.915 1.00 87.38 95 ILE A CA 1
ATOM 782 C C . ILE A 1 95 ? -7.956 -1.734 24.136 1.00 87.38 95 ILE A C 1
ATOM 784 O O . ILE A 1 95 ? -8.414 -2.004 25.244 1.00 87.38 95 ILE A O 1
ATOM 788 N N . LYS A 1 96 ? -6.650 -1.527 23.942 1.00 90.12 96 LYS A N 1
ATOM 789 C CA . LYS A 1 96 ? -5.656 -1.661 25.014 1.00 90.12 96 LYS A CA 1
ATOM 790 C C . LYS A 1 96 ? -5.476 -0.387 25.836 1.00 90.12 96 LYS A C 1
ATOM 792 O O . LYS A 1 96 ? -5.305 -0.495 27.044 1.00 90.12 96 LYS A O 1
ATOM 797 N N . ASP A 1 97 ? -5.391 0.760 25.173 1.00 89.81 97 ASP A N 1
ATOM 798 C CA . ASP A 1 97 ? -4.934 2.028 25.743 1.00 89.81 97 ASP A CA 1
ATOM 799 C C . ASP A 1 97 ? -5.394 3.187 24.838 1.00 89.81 97 ASP A C 1
ATOM 801 O O . ASP A 1 97 ? -4.716 3.565 23.874 1.00 89.81 97 ASP A O 1
ATOM 805 N N . SER A 1 98 ? -6.591 3.710 25.118 1.00 89.75 98 SER A N 1
ATOM 806 C CA . SER A 1 98 ? -7.223 4.766 24.322 1.00 89.75 98 SER A CA 1
ATOM 807 C C . SER A 1 98 ? -6.465 6.090 24.368 1.00 89.75 98 SER A C 1
ATOM 809 O O . SER A 1 98 ? -6.562 6.871 23.421 1.00 89.75 98 SER A O 1
ATOM 811 N N . ASP A 1 99 ? -5.674 6.336 25.411 1.00 92.06 99 ASP A N 1
ATOM 812 C CA . ASP A 1 99 ? -4.956 7.600 25.589 1.00 92.06 99 ASP A CA 1
ATOM 813 C C . ASP A 1 99 ? -3.848 7.751 24.539 1.00 92.06 99 ASP A C 1
ATOM 815 O O . ASP A 1 99 ? -3.550 8.852 24.066 1.00 92.06 99 ASP A O 1
ATOM 819 N N . ARG A 1 100 ? -3.309 6.628 24.044 1.00 89.75 100 ARG A N 1
ATOM 820 C CA . ARG A 1 100 ? -2.357 6.617 22.923 1.00 89.75 100 ARG A CA 1
ATOM 821 C C . ARG A 1 100 ? -2.973 7.033 21.587 1.00 89.75 100 ARG A C 1
ATOM 823 O O . ARG A 1 100 ? -2.233 7.337 20.651 1.00 89.75 100 ARG A O 1
ATOM 830 N N . LEU A 1 101 ? -4.297 7.116 21.463 1.00 88.81 101 LEU A N 1
ATOM 831 C CA . LEU A 1 101 ? -4.924 7.605 20.231 1.00 88.81 101 LEU A CA 1
ATOM 832 C C . LEU A 1 101 ? -4.615 9.087 19.966 1.00 88.81 101 LEU A C 1
ATOM 834 O O . LEU A 1 101 ? -4.700 9.526 18.817 1.00 88.81 101 LEU A O 1
ATOM 838 N N . VAL A 1 102 ? -4.167 9.843 20.977 1.00 88.00 102 VAL A N 1
ATOM 839 C CA . VAL A 1 102 ? -3.712 11.232 20.804 1.00 88.00 102 VAL A CA 1
ATOM 840 C C . VAL A 1 102 ? -2.552 11.347 19.804 1.00 88.00 102 VAL A C 1
ATOM 842 O O . VAL A 1 102 ? -2.428 12.355 19.108 1.00 88.00 102 VAL A O 1
ATOM 845 N N . TRP A 1 103 ? -1.732 10.298 19.657 1.00 84.00 103 TRP A N 1
ATOM 846 C CA . TRP A 1 103 ? -0.608 10.276 18.714 1.00 84.00 103 TRP A CA 1
ATOM 847 C C . TRP A 1 103 ? -1.060 10.310 17.253 1.00 84.00 103 TRP A C 1
ATOM 849 O O . TRP A 1 103 ? -0.416 10.971 16.442 1.00 84.00 103 TRP A O 1
ATOM 859 N N . PHE A 1 104 ? -2.206 9.703 16.930 1.00 80.88 104 PHE A N 1
ATOM 860 C CA . PHE A 1 104 ? -2.785 9.736 15.580 1.00 80.88 104 PHE A CA 1
ATOM 861 C C . PHE A 1 104 ? -3.293 11.122 15.167 1.00 80.88 104 PHE A C 1
ATOM 863 O O . PHE A 1 104 ? -3.547 11.357 13.990 1.00 80.88 104 PHE A O 1
ATOM 870 N N . SER A 1 105 ? -3.420 12.052 16.115 1.00 79.62 105 SER A N 1
ATOM 871 C CA . SER A 1 105 ? -3.801 13.436 15.818 1.00 79.62 105 SER A CA 1
ATOM 872 C C . SER A 1 105 ? -2.607 14.293 15.377 1.00 79.62 105 SER A C 1
ATOM 874 O O . SER A 1 105 ? -2.796 15.432 14.956 1.00 79.62 105 SER A O 1
ATOM 876 N N . LYS A 1 106 ? -1.370 13.776 15.465 1.00 80.75 106 LYS A N 1
ATOM 877 C CA . LYS A 1 106 ? -0.152 14.512 15.103 1.00 80.75 106 LYS A CA 1
ATOM 878 C C . LYS A 1 106 ? 0.278 14.167 13.665 1.00 80.75 106 LYS A C 1
ATOM 880 O O . LYS A 1 106 ? 0.595 13.010 13.395 1.00 80.75 106 LYS A O 1
ATOM 885 N N . PRO A 1 107 ? 0.410 15.148 12.751 1.00 71.31 107 PRO A N 1
ATOM 886 C CA . PRO A 1 107 ? 0.731 14.896 11.337 1.00 71.31 107 PRO A CA 1
ATOM 887 C C . PRO A 1 107 ? 2.140 14.323 11.100 1.00 71.31 107 PRO A C 1
ATOM 889 O O . PRO A 1 107 ? 2.407 13.742 10.052 1.00 71.31 107 PRO A O 1
ATOM 892 N N . ARG A 1 108 ? 3.045 14.435 12.084 1.00 71.94 108 ARG A N 1
ATOM 893 C CA . ARG A 1 108 ? 4.449 13.990 11.986 1.00 71.94 108 ARG A CA 1
ATOM 894 C C . ARG A 1 108 ? 4.619 12.483 11.763 1.00 71.94 108 ARG A C 1
ATOM 896 O O . ARG A 1 108 ? 5.685 12.062 11.337 1.00 71.94 108 ARG A O 1
ATOM 903 N N . TYR A 1 109 ? 3.591 11.680 12.030 1.00 63.53 109 TYR A N 1
ATOM 904 C CA . TYR A 1 109 ? 3.666 10.224 11.889 1.00 63.53 109 TYR A CA 1
ATOM 905 C C . TYR A 1 109 ? 3.581 9.731 10.432 1.00 63.53 109 TYR A C 1
ATOM 907 O O . TYR A 1 109 ? 3.907 8.580 10.167 1.00 63.53 109 TYR A O 1
ATOM 915 N N . PHE A 1 110 ? 3.166 10.583 9.486 1.00 61.06 110 PHE A N 1
ATOM 916 C CA . PHE A 1 110 ? 2.878 10.166 8.107 1.00 61.06 110 PHE A CA 1
ATOM 917 C C . PHE A 1 110 ? 4.043 10.335 7.116 1.00 61.06 110 PHE A C 1
ATOM 919 O O . PHE A 1 110 ? 4.012 9.728 6.053 1.00 61.06 110 PHE A O 1
ATOM 926 N N . PHE A 1 111 ? 5.081 11.112 7.443 1.00 57.25 111 PHE A N 1
ATOM 927 C CA . PHE A 1 111 ? 6.097 11.546 6.465 1.00 57.25 111 PHE A CA 1
ATOM 928 C C . PHE A 1 111 ? 7.460 10.838 6.565 1.00 57.25 111 PHE A C 1
ATOM 930 O O . PHE A 1 111 ? 8.412 11.237 5.903 1.00 57.25 111 PHE A O 1
ATOM 937 N N . ALA A 1 112 ? 7.591 9.788 7.378 1.00 52.50 112 ALA A N 1
ATOM 938 C CA . ALA A 1 112 ? 8.903 9.234 7.728 1.00 52.50 112 ALA A CA 1
ATOM 939 C C . ALA A 1 112 ? 9.517 8.232 6.721 1.00 52.50 112 ALA A C 1
ATOM 941 O O . ALA A 1 112 ? 10.555 7.653 7.029 1.00 52.50 112 ALA A O 1
ATOM 942 N N . SER A 1 113 ? 8.949 8.003 5.529 1.00 52.00 113 SER A N 1
ATOM 943 C CA . SER A 1 113 ? 9.584 7.098 4.554 1.00 52.00 113 SER A CA 1
ATOM 944 C C . SER A 1 113 ? 9.496 7.582 3.110 1.00 52.00 113 SER A C 1
ATOM 946 O O . SER A 1 113 ? 8.508 7.359 2.413 1.00 52.00 113 SER A O 1
ATOM 948 N N . SER A 1 114 ? 10.568 8.187 2.617 1.00 48.34 114 SER A N 1
ATOM 949 C CA . SER A 1 114 ? 10.834 8.304 1.182 1.00 48.34 114 SER A CA 1
ATOM 950 C C . SER A 1 114 ? 12.347 8.252 0.999 1.00 48.34 114 SER A C 1
ATOM 952 O O . SER A 1 114 ? 13.051 9.157 1.431 1.00 48.34 114 SER A O 1
ATOM 954 N N . VAL A 1 115 ? 12.852 7.152 0.441 1.00 49.31 115 VAL A N 1
ATOM 955 C CA . VAL A 1 115 ? 14.265 7.002 0.065 1.00 49.31 115 VAL A CA 1
ATOM 956 C C . VAL A 1 115 ? 14.321 7.154 -1.451 1.00 49.31 115 VAL A C 1
ATOM 958 O O . VAL A 1 115 ? 13.550 6.502 -2.152 1.00 49.31 115 VAL A O 1
ATOM 961 N N . GLY A 1 116 ? 15.159 8.067 -1.942 1.00 44.31 116 GLY A N 1
ATOM 962 C CA . GLY A 1 116 ? 15.392 8.262 -3.373 1.00 44.31 116 GLY A CA 1
ATOM 963 C C . GLY A 1 116 ? 16.369 7.222 -3.926 1.00 44.31 116 GLY A C 1
ATOM 964 O O . GLY A 1 116 ? 17.284 6.810 -3.218 1.00 44.31 116 GLY A O 1
ATOM 965 N N . HIS A 1 117 ? 16.176 6.821 -5.184 1.00 53.44 117 HIS A N 1
ATOM 966 C CA . HIS A 1 117 ? 16.984 5.809 -5.874 1.00 53.44 117 HIS A CA 1
ATOM 967 C C . HIS A 1 117 ? 17.778 6.419 -7.047 1.00 53.44 117 HIS A C 1
ATOM 969 O O . HIS A 1 117 ? 17.328 7.387 -7.665 1.00 53.44 117 HIS A O 1
ATOM 975 N N . ASN A 1 118 ? 18.934 5.824 -7.372 1.00 49.75 118 ASN A N 1
ATOM 976 C CA . ASN A 1 118 ? 19.764 6.137 -8.547 1.00 49.75 118 ASN A CA 1
ATOM 977 C C . ASN A 1 118 ? 19.629 5.016 -9.599 1.00 49.75 118 ASN A C 1
ATOM 979 O O . ASN A 1 118 ? 19.564 3.849 -9.229 1.00 49.75 118 ASN A O 1
ATOM 983 N N . ILE A 1 119 ? 19.600 5.354 -10.897 1.00 53.59 119 ILE A N 1
ATOM 984 C CA . ILE A 1 119 ? 19.360 4.405 -12.011 1.00 53.59 119 ILE A CA 1
ATOM 985 C C . ILE A 1 119 ? 20.586 4.321 -12.940 1.00 53.59 119 ILE A C 1
ATOM 987 O O . ILE A 1 119 ? 21.274 5.322 -13.138 1.00 53.59 119 ILE A O 1
ATOM 991 N N . VAL A 1 120 ? 20.826 3.140 -13.530 1.00 56.03 120 VAL A N 1
ATOM 992 C CA . VAL A 1 120 ? 21.927 2.834 -14.468 1.00 56.03 120 VAL A CA 1
ATOM 993 C C . VAL A 1 120 ? 21.420 2.785 -15.931 1.00 56.03 120 VAL A C 1
ATOM 995 O O . VAL A 1 120 ? 20.434 2.100 -16.194 1.00 56.03 120 VAL A O 1
ATOM 998 N N . PRO A 1 121 ? 22.079 3.453 -16.903 1.00 60.38 121 PRO A N 1
ATOM 999 C CA . PRO A 1 121 ? 21.570 3.637 -18.276 1.00 60.38 121 PRO A CA 1
ATOM 1000 C C . PRO A 1 121 ? 21.597 2.401 -19.201 1.00 60.38 121 PRO A C 1
ATOM 1002 O O . PRO A 1 121 ? 20.811 2.328 -20.137 1.00 60.38 121 PRO A O 1
ATOM 1005 N N . VAL A 1 122 ? 22.444 1.399 -18.949 1.00 64.19 122 VAL A N 1
ATOM 1006 C CA . VAL A 1 122 ? 22.666 0.265 -19.880 1.00 64.19 122 VAL A CA 1
ATOM 1007 C C . VAL A 1 122 ? 21.488 -0.732 -19.902 1.00 64.19 122 VAL A C 1
ATOM 1009 O O . VAL A 1 122 ? 21.380 -1.572 -20.790 1.00 64.19 122 VAL A O 1
ATOM 1012 N N . ALA A 1 123 ? 20.586 -0.693 -18.916 1.00 61.59 123 ALA A N 1
ATOM 1013 C CA . ALA A 1 123 ? 19.391 -1.552 -18.805 1.00 61.59 123 ALA A CA 1
ATOM 1014 C C . ALA A 1 123 ? 18.318 -1.274 -19.870 1.00 61.59 123 ALA A C 1
ATOM 1016 O O . ALA A 1 123 ? 17.512 -2.140 -20.195 1.00 61.59 123 ALA A O 1
ATOM 1017 N N . VAL A 1 124 ? 18.330 -0.071 -20.440 1.00 66.06 124 VAL A N 1
ATOM 1018 C CA . VAL A 1 124 ? 17.292 0.389 -21.364 1.00 66.06 124 VAL A CA 1
ATOM 1019 C C . VAL A 1 124 ? 17.352 -0.350 -22.709 1.00 66.06 124 VAL A C 1
ATOM 1021 O O . VAL A 1 124 ? 16.314 -0.615 -23.302 1.00 66.06 124 VAL A O 1
ATOM 1024 N N . GLU A 1 125 ? 18.538 -0.743 -23.180 1.00 72.88 125 GLU A N 1
ATOM 1025 C CA . GLU A 1 125 ? 18.709 -1.338 -24.518 1.00 72.88 125 GLU A CA 1
ATOM 1026 C C . GLU A 1 125 ? 18.171 -2.773 -24.637 1.00 72.88 125 GLU A C 1
ATOM 1028 O O . GLU A 1 125 ? 17.498 -3.094 -25.615 1.00 72.88 125 GLU A O 1
ATOM 1033 N N . ILE A 1 126 ? 18.405 -3.628 -23.633 1.00 70.88 126 ILE A N 1
ATOM 1034 C CA . ILE A 1 126 ? 17.892 -5.015 -23.616 1.00 70.88 126 ILE A CA 1
ATOM 1035 C C . ILE A 1 126 ? 16.362 -5.011 -23.594 1.00 70.88 126 ILE A C 1
ATOM 1037 O O . ILE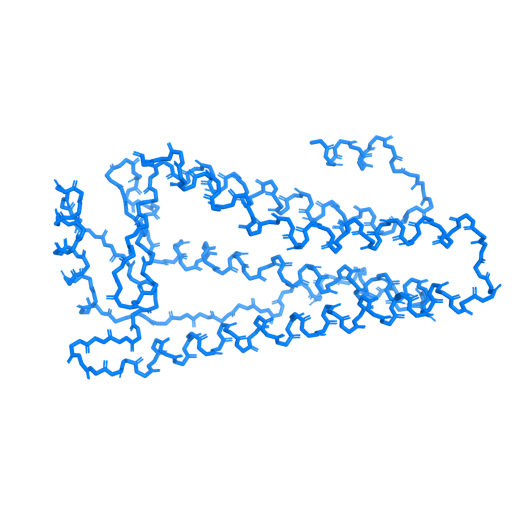 A 1 126 ? 15.703 -5.766 -24.307 1.00 70.88 126 ILE A O 1
ATOM 1041 N N . LEU A 1 127 ? 15.803 -4.099 -22.807 1.00 68.19 127 LEU A N 1
ATOM 1042 C CA . LEU A 1 127 ? 14.372 -3.936 -22.648 1.00 68.19 127 LEU A CA 1
ATOM 1043 C C . LEU A 1 127 ? 13.686 -3.496 -23.943 1.00 68.19 127 LEU A C 1
ATOM 1045 O O . LEU A 1 127 ? 12.613 -3.995 -24.265 1.00 68.19 127 LEU A O 1
ATOM 1049 N N . ARG A 1 128 ? 14.316 -2.590 -24.704 1.00 70.56 128 ARG A N 1
ATOM 1050 C CA . ARG A 1 128 ? 13.833 -2.180 -26.032 1.00 70.56 128 ARG A CA 1
ATOM 1051 C C . ARG A 1 128 ? 13.747 -3.368 -26.976 1.00 70.56 128 ARG A C 1
ATOM 1053 O O . ARG A 1 128 ? 12.727 -3.534 -27.634 1.00 70.56 128 ARG A O 1
ATOM 1060 N N . ALA A 1 129 ? 14.780 -4.210 -27.000 1.00 78.25 129 ALA A N 1
ATOM 1061 C CA . ALA A 1 129 ? 14.804 -5.388 -27.859 1.00 78.25 129 ALA A CA 1
ATOM 1062 C C . ALA A 1 129 ? 13.673 -6.370 -27.513 1.00 78.25 129 ALA A C 1
ATOM 1064 O O . ALA A 1 129 ? 12.985 -6.863 -28.407 1.00 78.25 129 ALA A O 1
ATOM 1065 N N . GLU A 1 130 ? 13.436 -6.616 -26.224 1.00 77.88 130 GLU A N 1
ATOM 1066 C CA . GLU A 1 130 ? 12.406 -7.561 -25.791 1.00 77.88 130 GLU A CA 1
ATOM 1067 C C . GLU A 1 130 ? 10.987 -6.992 -25.924 1.00 77.88 130 GLU A C 1
ATOM 1069 O O . GLU A 1 130 ? 10.063 -7.702 -26.319 1.00 77.88 130 GLU A O 1
ATOM 1074 N N . PHE A 1 131 ? 10.805 -5.694 -25.678 1.00 74.62 131 PHE A N 1
ATOM 1075 C CA . PHE A 1 131 ? 9.532 -5.021 -25.920 1.00 74.62 131 PHE A CA 1
ATOM 1076 C C . PHE A 1 131 ? 9.178 -5.011 -27.408 1.00 74.62 131 PHE A C 1
ATOM 1078 O O . PHE A 1 131 ? 8.049 -5.349 -27.762 1.00 74.62 131 PHE A O 1
ATOM 1085 N N . LEU A 1 132 ? 10.152 -4.714 -28.274 1.00 80.31 132 LEU A N 1
ATOM 1086 C CA . LEU A 1 132 ? 9.997 -4.800 -29.723 1.00 80.31 132 LEU A CA 1
ATOM 1087 C C . LEU A 1 132 ? 9.617 -6.222 -30.150 1.00 80.31 132 LEU A C 1
ATOM 1089 O O . LEU A 1 132 ? 8.723 -6.398 -30.973 1.00 80.31 132 LEU A O 1
ATOM 1093 N N . ARG A 1 133 ? 10.235 -7.245 -29.548 1.00 82.38 133 ARG A N 1
ATOM 1094 C CA . ARG A 1 133 ? 9.924 -8.654 -29.825 1.00 82.38 133 ARG A CA 1
ATOM 1095 C C . ARG A 1 133 ? 8.496 -9.042 -29.430 1.00 82.38 133 ARG A C 1
ATOM 1097 O O . ARG A 1 133 ? 7.881 -9.845 -30.124 1.00 82.38 133 ARG A O 1
ATOM 1104 N N . VAL A 1 134 ? 7.992 -8.545 -28.299 1.00 79.38 134 VAL A N 1
ATOM 1105 C CA . VAL A 1 134 ? 6.684 -8.948 -27.748 1.00 79.38 134 VAL A CA 1
ATOM 1106 C C . VAL A 1 134 ? 5.531 -8.124 -28.319 1.00 79.38 134 VAL A C 1
ATOM 1108 O O . VAL A 1 134 ? 4.446 -8.664 -28.520 1.00 79.38 134 VAL A O 1
ATOM 1111 N N . TYR A 1 135 ? 5.742 -6.832 -28.559 1.00 78.25 135 TYR A N 1
ATOM 1112 C CA . TYR A 1 135 ? 4.674 -5.897 -28.918 1.00 78.25 135 TYR A CA 1
ATOM 1113 C C . TYR A 1 135 ? 4.800 -5.304 -30.319 1.00 78.25 135 TYR A C 1
ATOM 1115 O O . TYR A 1 135 ? 3.927 -4.520 -30.685 1.00 78.25 135 TYR A O 1
ATOM 1123 N N . GLU A 1 136 ? 5.853 -5.651 -31.069 1.00 84.62 136 GLU A N 1
ATOM 1124 C CA . GLU A 1 136 ? 6.148 -5.098 -32.402 1.00 84.62 136 GLU A CA 1
ATOM 1125 C C . GLU A 1 136 ? 6.194 -3.558 -32.407 1.00 84.62 136 GLU A C 1
ATOM 1127 O O . GLU A 1 136 ? 5.833 -2.901 -33.381 1.00 84.62 136 GLU A O 1
ATOM 1132 N N . ASP A 1 137 ? 6.621 -2.975 -31.286 1.00 76.06 137 ASP A N 1
ATOM 1133 C CA . ASP A 1 137 ? 6.585 -1.539 -31.027 1.00 76.06 137 ASP A CA 1
ATOM 1134 C C . ASP A 1 137 ? 7.953 -1.078 -30.506 1.00 76.06 137 ASP A C 1
ATOM 1136 O O . ASP A 1 137 ? 8.564 -1.755 -29.676 1.00 76.06 137 ASP A O 1
ATOM 1140 N N . ASP A 1 138 ? 8.453 0.049 -31.013 1.00 74.56 138 ASP A N 1
ATOM 1141 C CA . ASP A 1 138 ? 9.773 0.569 -30.652 1.00 74.56 138 ASP A CA 1
ATOM 1142 C C . ASP A 1 138 ? 9.666 1.533 -29.466 1.00 74.56 138 ASP A C 1
ATOM 1144 O O . ASP A 1 138 ? 8.846 2.457 -29.432 1.00 74.56 138 ASP A O 1
ATOM 1148 N N . VAL A 1 139 ? 10.511 1.310 -28.464 1.00 67.50 139 VAL A N 1
ATOM 1149 C CA . VAL A 1 139 ? 10.519 2.085 -27.225 1.00 67.50 139 VAL A CA 1
ATOM 1150 C C . VAL A 1 139 ? 11.639 3.107 -27.298 1.00 67.50 139 VAL A C 1
ATOM 1152 O O . VAL A 1 139 ? 12.786 2.815 -26.972 1.00 67.50 139 VAL A O 1
ATOM 1155 N N . VAL A 1 140 ? 11.312 4.337 -27.695 1.00 64.62 140 VAL A N 1
ATOM 1156 C CA . VAL A 1 140 ? 12.311 5.412 -27.827 1.00 64.62 140 VAL A CA 1
ATOM 1157 C C . VAL A 1 140 ? 12.886 5.811 -26.466 1.00 64.62 140 VAL A C 1
ATOM 1159 O O . VAL A 1 140 ? 14.033 6.251 -26.401 1.00 64.62 140 VAL A O 1
ATOM 1162 N N . ASP A 1 141 ? 12.133 5.612 -25.377 1.00 62.22 141 ASP A N 1
ATOM 1163 C CA . ASP A 1 141 ? 12.585 5.860 -24.007 1.00 62.22 141 ASP A CA 1
ATOM 1164 C C . ASP A 1 141 ? 11.814 5.002 -22.994 1.00 62.22 141 ASP A C 1
ATOM 1166 O O . ASP A 1 141 ? 10.592 4.956 -23.019 1.00 62.22 141 ASP A O 1
ATOM 1170 N N . GLY A 1 142 ? 12.502 4.304 -22.090 1.00 62.03 142 GLY A N 1
ATOM 1171 C CA . GLY A 1 142 ? 11.864 3.401 -21.128 1.00 62.03 142 GLY A CA 1
ATOM 1172 C C . GLY A 1 142 ? 12.728 3.186 -19.893 1.00 62.03 142 GLY A C 1
ATOM 1173 O O . GLY A 1 142 ? 13.952 3.287 -19.960 1.00 62.03 142 GLY A O 1
ATOM 1174 N N . TRP A 1 143 ? 12.097 2.900 -18.753 1.00 64.31 143 TRP A N 1
ATOM 1175 C CA . TRP A 1 143 ? 12.793 2.705 -17.479 1.00 64.31 143 TRP A CA 1
ATOM 1176 C C . TRP A 1 143 ? 12.572 1.298 -16.961 1.00 64.31 143 TRP A C 1
ATOM 1178 O O . TRP A 1 143 ? 11.435 0.833 -16.877 1.00 64.31 143 TRP A O 1
ATOM 1188 N N . LEU A 1 144 ? 13.670 0.662 -16.562 1.00 62.22 144 LEU A N 1
ATOM 1189 C CA . LEU A 1 144 ? 13.634 -0.647 -15.945 1.00 62.22 144 LEU A CA 1
ATOM 1190 C C . LEU A 1 144 ? 13.613 -0.516 -14.432 1.00 62.22 144 LEU A C 1
ATOM 1192 O O . LEU A 1 144 ? 14.486 0.112 -13.828 1.00 62.22 144 LEU A O 1
ATOM 1196 N N . VAL A 1 145 ? 12.598 -1.110 -13.820 1.00 61.50 145 VAL A N 1
ATOM 1197 C CA . VAL A 1 145 ? 12.465 -1.165 -12.370 1.00 61.50 145 VAL A CA 1
ATOM 1198 C C . VAL A 1 145 ? 12.774 -2.596 -11.943 1.00 61.50 145 VAL A C 1
ATOM 1200 O O . VAL A 1 145 ? 11.985 -3.486 -12.232 1.00 61.50 145 VAL A O 1
ATOM 1203 N N . LEU A 1 146 ? 13.911 -2.775 -11.247 1.00 63.75 146 LEU A N 1
ATOM 1204 C CA . LEU A 1 146 ? 14.382 -4.017 -10.591 1.00 63.75 146 LEU A CA 1
ATOM 1205 C C . LEU A 1 146 ? 15.140 -5.065 -11.451 1.00 63.75 146 LEU A C 1
ATOM 1207 O O . LEU A 1 146 ? 15.060 -6.264 -11.167 1.00 63.75 146 LEU A O 1
ATOM 1211 N N . ASP A 1 147 ? 15.975 -4.627 -12.402 1.00 66.62 147 ASP A N 1
ATOM 1212 C CA . ASP A 1 147 ? 16.937 -5.496 -13.118 1.00 66.62 147 ASP A CA 1
ATOM 1213 C C . ASP A 1 147 ? 18.126 -5.899 -12.238 1.00 66.62 147 ASP A C 1
ATOM 1215 O O . ASP A 1 147 ? 19.180 -5.251 -12.199 1.00 66.62 147 ASP A O 1
ATOM 1219 N N . HIS A 1 148 ? 17.915 -6.958 -11.464 1.00 71.75 148 HIS A N 1
ATOM 1220 C CA . HIS A 1 148 ? 18.902 -7.495 -10.540 1.00 71.75 148 HIS A CA 1
ATOM 1221 C C . HIS A 1 148 ? 19.736 -8.635 -11.135 1.00 71.75 148 HIS A C 1
ATOM 1223 O O . HIS A 1 148 ? 20.743 -8.989 -10.528 1.00 71.75 148 HIS A O 1
ATOM 1229 N N . TRP A 1 149 ? 19.381 -9.203 -12.291 1.00 71.31 149 TRP A N 1
ATOM 1230 C CA . TRP A 1 149 ? 20.089 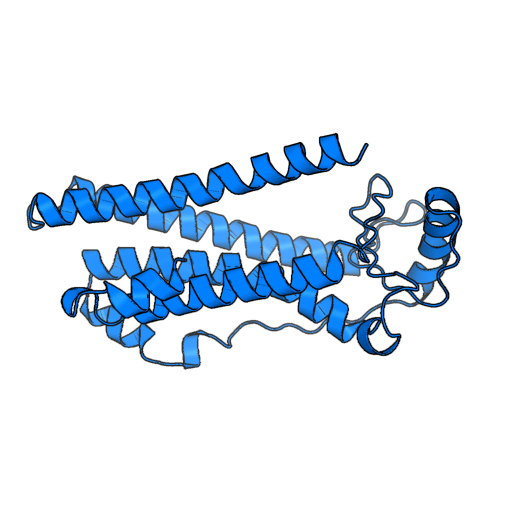-10.348 -12.872 1.00 71.31 149 TRP A CA 1
ATOM 1231 C C . TRP A 1 149 ? 20.247 -10.197 -14.383 1.00 71.31 149 TRP A C 1
ATOM 1233 O O . TRP A 1 149 ? 19.290 -10.360 -15.131 1.00 71.31 149 TRP A O 1
ATOM 1243 N N . ARG A 1 150 ? 21.480 -9.953 -14.832 1.00 63.69 150 ARG A N 1
ATOM 1244 C CA . ARG A 1 150 ? 21.777 -9.546 -16.203 1.00 63.69 150 ARG A CA 1
ATOM 1245 C C . ARG A 1 150 ? 23.014 -10.241 -16.756 1.00 63.69 150 ARG A C 1
ATOM 1247 O O . ARG A 1 150 ? 24.045 -10.279 -16.092 1.00 63.69 150 ARG A O 1
ATOM 1254 N N . ASP A 1 151 ? 22.936 -10.766 -17.979 1.00 77.25 151 ASP A N 1
ATOM 1255 C CA . ASP A 1 151 ? 24.073 -11.375 -18.696 1.00 77.25 151 ASP A CA 1
ATOM 1256 C C . ASP A 1 151 ? 24.811 -12.454 -17.866 1.00 77.25 151 ASP A C 1
ATOM 1258 O O . ASP A 1 151 ? 26.038 -12.570 -17.879 1.00 77.25 151 ASP A O 1
ATOM 1262 N N . GLY A 1 152 ? 24.057 -13.219 -17.065 1.00 79.56 152 GLY A N 1
ATOM 1263 C CA . GLY A 1 152 ? 24.602 -14.225 -16.144 1.00 79.56 152 GLY A CA 1
ATOM 1264 C C . GLY A 1 152 ? 25.292 -13.658 -14.894 1.00 79.56 152 GLY A C 1
ATOM 1265 O O . GLY A 1 152 ? 25.940 -14.408 -14.164 1.00 79.56 152 GLY A O 1
ATOM 1266 N N . ARG A 1 153 ? 25.169 -12.353 -14.627 1.00 79.81 153 ARG A N 1
ATOM 1267 C CA . ARG A 1 153 ? 25.746 -11.652 -13.473 1.00 79.81 153 ARG A CA 1
ATOM 1268 C C . ARG A 1 153 ? 24.665 -10.945 -12.652 1.00 79.81 153 ARG A C 1
ATOM 1270 O O . ARG A 1 153 ? 23.749 -10.325 -13.181 1.00 79.81 153 ARG A O 1
ATOM 1277 N N . LEU A 1 154 ? 24.800 -10.997 -11.330 1.00 79.75 154 LEU A N 1
ATOM 1278 C CA . LEU A 1 154 ? 23.917 -10.288 -10.404 1.00 79.75 154 LEU A CA 1
ATOM 1279 C C . LEU A 1 154 ? 24.264 -8.788 -10.384 1.00 79.75 154 LEU A C 1
ATOM 1281 O O . LEU A 1 154 ? 25.377 -8.409 -10.010 1.00 79.75 154 LEU A O 1
ATOM 1285 N N . ASN A 1 155 ? 23.304 -7.924 -10.712 1.00 81.38 155 ASN A N 1
ATOM 1286 C CA . ASN A 1 155 ? 23.381 -6.497 -10.423 1.00 81.38 155 ASN A CA 1
ATOM 1287 C C . ASN A 1 155 ? 23.086 -6.275 -8.933 1.00 81.38 155 ASN A C 1
ATOM 1289 O O . ASN A 1 155 ? 21.935 -6.182 -8.500 1.00 81.38 155 ASN A O 1
ATOM 1293 N N . VAL A 1 156 ? 24.161 -6.198 -8.147 1.00 79.56 156 VAL A N 1
ATOM 1294 C CA . VAL A 1 156 ? 24.110 -6.124 -6.680 1.00 79.56 156 VAL A CA 1
ATOM 1295 C C . VAL A 1 156 ? 23.249 -4.960 -6.188 1.00 79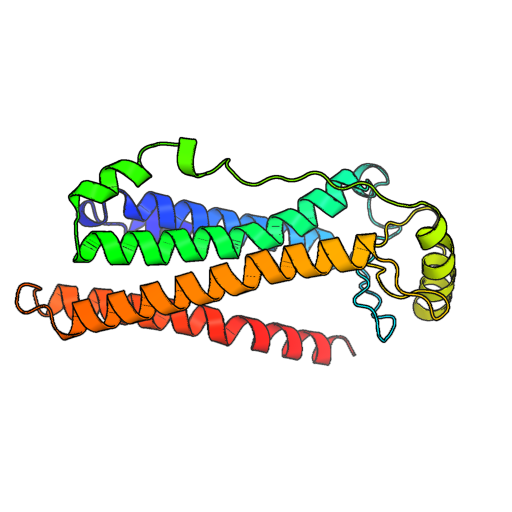.56 156 VAL A C 1
ATOM 1297 O O . VAL A 1 156 ? 22.538 -5.122 -5.204 1.00 79.56 156 VAL A O 1
ATOM 1300 N N . TRP A 1 157 ? 23.249 -3.808 -6.862 1.00 76.12 157 TRP A N 1
ATOM 1301 C CA . TRP A 1 157 ? 22.496 -2.636 -6.402 1.00 76.12 157 TRP A CA 1
ATOM 1302 C C . TRP A 1 157 ? 20.985 -2.808 -6.550 1.00 76.12 157 TRP A C 1
ATOM 1304 O O . TRP A 1 157 ? 20.252 -2.602 -5.586 1.00 76.12 157 TRP A O 1
ATOM 1314 N N . ALA A 1 158 ? 20.520 -3.261 -7.715 1.00 70.31 158 ALA A N 1
ATOM 1315 C CA . ALA A 1 158 ? 19.106 -3.567 -7.923 1.00 70.31 158 ALA A CA 1
ATOM 1316 C C . ALA A 1 158 ? 18.641 -4.729 -7.029 1.00 70.31 158 ALA A C 1
ATOM 1318 O O . ALA A 1 158 ? 17.526 -4.707 -6.508 1.00 70.31 158 ALA A O 1
ATOM 1319 N N . PHE A 1 159 ? 19.514 -5.713 -6.784 1.00 76.06 159 PHE A N 1
ATOM 1320 C CA . PHE A 1 159 ? 19.247 -6.787 -5.831 1.00 76.06 159 PHE A CA 1
ATOM 1321 C C . PHE A 1 159 ? 19.117 -6.272 -4.392 1.00 76.06 159 PHE A C 1
ATOM 1323 O O . PHE A 1 159 ? 18.199 -6.666 -3.677 1.00 76.06 159 PHE A O 1
ATOM 1330 N N . VAL A 1 160 ? 19.997 -5.363 -3.963 1.00 75.81 160 VAL A N 1
ATOM 1331 C CA . VAL A 1 160 ? 19.909 -4.712 -2.649 1.00 75.81 160 VAL A CA 1
ATOM 1332 C C . VAL A 1 160 ? 18.613 -3.913 -2.532 1.00 75.81 160 VAL A C 1
ATOM 1334 O O . VAL A 1 160 ? 17.936 -4.034 -1.515 1.00 75.81 160 VAL A O 1
ATOM 1337 N N . ASP A 1 161 ? 18.210 -3.167 -3.560 1.00 75.12 161 ASP A N 1
ATOM 1338 C CA . ASP A 1 161 ? 16.936 -2.438 -3.563 1.00 75.12 161 ASP A CA 1
ATOM 1339 C C . ASP A 1 161 ? 15.731 -3.381 -3.452 1.00 75.12 161 ASP A C 1
ATOM 1341 O O . ASP A 1 161 ? 14.816 -3.131 -2.660 1.00 75.12 161 ASP A O 1
ATOM 1345 N N . LEU A 1 162 ? 15.758 -4.505 -4.171 1.00 76.25 162 LEU A N 1
ATOM 1346 C CA . LEU A 1 162 ? 14.752 -5.558 -4.066 1.00 76.25 162 LEU A CA 1
ATOM 1347 C C . LEU A 1 162 ? 14.699 -6.139 -2.643 1.00 76.25 162 LEU A C 1
ATOM 1349 O O . LEU A 1 162 ? 13.621 -6.251 -2.056 1.00 76.25 162 LEU A O 1
ATOM 1353 N N . LEU A 1 163 ? 15.856 -6.448 -2.049 1.00 79.50 163 LEU A N 1
ATOM 1354 C CA . LEU A 1 163 ? 15.956 -6.919 -0.667 1.00 79.50 163 LEU A CA 1
ATOM 1355 C C . LEU A 1 163 ? 15.482 -5.870 0.341 1.00 79.50 163 LEU A C 1
ATOM 1357 O O . LEU A 1 163 ? 14.858 -6.235 1.332 1.00 79.50 163 LEU A O 1
ATOM 1361 N N . VAL A 1 164 ? 15.722 -4.580 0.106 1.00 79.88 164 VAL A N 1
ATOM 1362 C CA . VAL A 1 164 ? 15.204 -3.491 0.945 1.00 79.88 164 VAL A CA 1
ATOM 1363 C C . VAL A 1 164 ? 13.685 -3.392 0.812 1.00 79.88 164 VAL A C 1
ATOM 1365 O O . VAL A 1 164 ? 13.001 -3.213 1.819 1.00 79.88 164 VAL A O 1
ATOM 1368 N N . ALA A 1 165 ? 13.130 -3.534 -0.393 1.00 77.81 165 ALA A N 1
ATOM 1369 C CA . ALA A 1 165 ? 11.687 -3.533 -0.614 1.00 77.81 165 ALA A CA 1
ATOM 1370 C C . ALA A 1 165 ? 11.013 -4.720 0.096 1.00 77.81 165 ALA A C 1
ATOM 1372 O O . ALA A 1 165 ? 10.109 -4.513 0.913 1.00 77.81 165 ALA A O 1
ATOM 1373 N N . PHE A 1 166 ? 11.507 -5.946 -0.108 1.00 77.19 166 PHE A N 1
ATOM 1374 C CA . PHE A 1 166 ? 11.038 -7.131 0.619 1.00 77.19 166 PHE A CA 1
ATOM 1375 C C . PHE A 1 166 ? 11.281 -7.018 2.125 1.00 77.19 166 PHE A C 1
ATOM 1377 O O . PHE A 1 166 ? 10.410 -7.359 2.923 1.00 77.19 166 PHE A O 1
ATOM 1384 N N . GLY A 1 167 ? 12.425 -6.470 2.523 1.00 81.81 167 GLY A N 1
ATOM 1385 C CA . GLY A 1 167 ? 12.795 -6.201 3.907 1.00 81.81 167 GLY A CA 1
ATOM 1386 C C . GLY A 1 167 ? 11.929 -5.134 4.572 1.00 81.81 167 GLY A C 1
ATOM 1387 O O . GLY A 1 167 ? 11.852 -5.107 5.792 1.00 81.81 167 GLY A O 1
ATOM 1388 N N . LYS A 1 168 ? 11.225 -4.284 3.817 1.00 79.06 168 LYS A N 1
ATOM 1389 C CA . LYS A 1 168 ? 10.184 -3.385 4.344 1.00 79.06 168 LYS A CA 1
ATOM 1390 C C . LYS A 1 168 ? 8.823 -4.076 4.395 1.00 79.06 168 LYS A C 1
ATOM 1392 O O . LYS A 1 168 ? 8.114 -3.957 5.397 1.00 79.06 168 LYS A O 1
ATOM 1397 N N . MET A 1 169 ? 8.456 -4.807 3.342 1.00 81.06 169 MET A N 1
ATOM 1398 C CA . MET A 1 169 ? 7.161 -5.491 3.241 1.00 81.06 169 MET A CA 1
ATOM 1399 C C . MET A 1 169 ? 7.022 -6.634 4.254 1.00 81.06 169 MET A C 1
ATOM 1401 O O . MET A 1 169 ? 5.991 -6.736 4.915 1.00 81.06 169 MET A O 1
ATOM 1405 N N . GLY A 1 170 ? 8.061 -7.451 4.435 1.00 82.69 170 GLY A N 1
ATOM 1406 C CA . GLY A 1 170 ? 8.066 -8.603 5.340 1.00 82.69 170 GLY A CA 1
ATOM 1407 C C . GLY A 1 170 ? 7.789 -8.219 6.798 1.00 82.69 170 GLY A C 1
ATOM 1408 O O . GLY A 1 170 ? 6.778 -8.651 7.353 1.00 82.69 170 GLY A O 1
ATOM 1409 N N . PRO A 1 171 ? 8.601 -7.349 7.426 1.00 84.75 171 PRO A N 1
ATOM 1410 C CA . PRO A 1 171 ? 8.334 -6.844 8.769 1.00 84.75 171 PRO A CA 1
ATOM 1411 C C . PRO A 1 171 ? 6.987 -6.134 8.876 1.00 84.75 171 PRO A C 1
ATOM 1413 O O . PRO A 1 171 ? 6.285 -6.333 9.862 1.00 84.75 171 PRO A O 1
ATOM 1416 N N . SER A 1 172 ? 6.580 -5.372 7.855 1.00 82.88 172 SER A N 1
ATOM 1417 C CA . SER A 1 172 ? 5.256 -4.737 7.819 1.00 82.88 172 SER A CA 1
ATOM 1418 C C . SER A 1 172 ? 4.125 -5.766 7.884 1.00 82.88 172 SER A C 1
ATOM 1420 O O . SER A 1 172 ? 3.151 -5.562 8.604 1.00 82.88 172 SER A O 1
ATOM 1422 N N . PHE A 1 173 ? 4.248 -6.886 7.175 1.00 82.62 173 PHE A N 1
ATOM 1423 C CA . PHE A 1 173 ? 3.284 -7.981 7.224 1.00 82.62 173 PHE A CA 1
ATOM 1424 C C . PHE A 1 173 ? 3.307 -8.711 8.576 1.00 82.62 173 PHE A C 1
ATOM 1426 O O . PHE A 1 173 ? 2.251 -8.995 9.149 1.00 82.62 173 PHE A O 1
ATOM 1433 N N . CYS A 1 174 ? 4.494 -8.962 9.137 1.00 87.69 174 CYS A N 1
ATOM 1434 C CA . CYS A 1 174 ? 4.652 -9.567 10.461 1.00 87.69 174 CYS A CA 1
ATOM 1435 C C . CYS A 1 174 ? 4.042 -8.696 11.569 1.00 87.69 174 CYS A C 1
ATOM 1437 O O . CYS A 1 174 ? 3.337 -9.211 12.440 1.00 87.69 174 CYS A O 1
ATOM 1439 N N . VAL A 1 175 ? 4.266 -7.379 11.529 1.00 86.31 175 VAL A N 1
ATOM 1440 C CA . VAL A 1 175 ? 3.680 -6.412 12.469 1.00 86.31 175 VAL A CA 1
ATOM 1441 C C . VAL A 1 175 ? 2.162 -6.390 12.325 1.00 86.31 175 VAL A C 1
ATOM 1443 O O . VAL A 1 175 ? 1.468 -6.535 13.332 1.00 86.31 175 VAL A O 1
ATOM 1446 N N . ALA A 1 176 ? 1.636 -6.303 11.101 1.00 86.56 176 ALA A N 1
ATOM 1447 C CA . ALA A 1 176 ? 0.199 -6.345 10.841 1.00 86.56 176 ALA A CA 1
ATOM 1448 C C . ALA A 1 176 ? -0.444 -7.627 11.397 1.00 86.56 176 ALA A C 1
ATOM 1450 O O . ALA A 1 176 ? -1.419 -7.557 12.146 1.00 86.56 176 ALA A O 1
ATOM 1451 N N . THR A 1 177 ? 0.149 -8.791 11.120 1.00 88.50 177 THR A N 1
ATOM 1452 C CA . THR A 1 177 ? -0.326 -10.099 11.604 1.00 88.50 177 THR A CA 1
ATOM 1453 C C . THR A 1 177 ? -0.263 -10.197 13.129 1.00 88.50 177 THR A C 1
ATOM 1455 O O . THR A 1 177 ? -1.205 -10.668 13.775 1.00 88.50 177 THR A O 1
ATOM 1458 N N . THR A 1 178 ? 0.816 -9.696 13.733 1.00 91.81 178 THR A N 1
ATOM 1459 C CA . THR A 1 178 ? 0.982 -9.655 15.191 1.00 91.81 178 THR A CA 1
ATOM 1460 C C . THR A 1 178 ? -0.075 -8.761 15.833 1.00 91.81 178 THR A C 1
ATOM 1462 O O . THR A 1 178 ? -0.748 -9.179 16.775 1.00 91.81 178 THR A O 1
ATOM 1465 N N . LEU A 1 179 ? -0.285 -7.550 15.310 1.00 89.69 179 LEU A N 1
ATOM 1466 C CA . LEU A 1 179 ? -1.294 -6.616 15.807 1.00 89.69 179 LEU A CA 1
ATOM 1467 C C . LEU A 1 179 ? -2.711 -7.163 15.626 1.00 89.69 179 LEU A C 1
ATOM 1469 O O . LEU A 1 179 ? -3.516 -7.054 16.551 1.00 89.69 179 LEU A O 1
ATOM 1473 N N . ALA A 1 180 ? -3.013 -7.798 14.493 1.00 90.56 180 ALA A N 1
ATOM 1474 C CA . ALA A 1 180 ? -4.290 -8.467 14.258 1.00 90.56 180 ALA A CA 1
ATOM 1475 C C . ALA A 1 180 ? -4.529 -9.588 15.283 1.00 90.56 180 ALA A C 1
ATOM 1477 O O . ALA A 1 180 ? -5.586 -9.638 15.914 1.00 90.56 180 ALA A O 1
ATOM 1478 N N . THR A 1 181 ? -3.518 -10.424 15.534 1.00 93.38 181 THR A N 1
ATOM 1479 C CA . THR A 1 181 ? -3.581 -11.520 16.514 1.00 93.38 181 THR A CA 1
ATOM 1480 C C . THR A 1 181 ? -3.753 -10.997 17.940 1.00 93.38 181 THR A C 1
ATOM 1482 O O . THR A 1 181 ? -4.594 -11.487 18.695 1.00 93.38 181 THR A O 1
ATOM 1485 N N . LEU A 1 182 ? -2.996 -9.970 18.331 1.00 92.25 182 LEU A N 1
ATOM 1486 C CA . LEU A 1 182 ? -3.124 -9.338 19.646 1.00 92.25 182 LEU A CA 1
ATOM 1487 C C . LEU A 1 182 ? -4.496 -8.680 19.824 1.00 92.25 182 LEU A C 1
ATOM 1489 O O . LEU A 1 182 ? -5.099 -8.809 20.890 1.00 92.25 182 LEU A O 1
ATOM 1493 N N . THR A 1 183 ? -5.004 -8.023 18.781 1.00 91.56 183 THR A N 1
ATOM 1494 C CA . THR A 1 183 ? -6.350 -7.439 18.744 1.00 91.56 183 THR A CA 1
ATOM 1495 C C . THR A 1 183 ? -7.401 -8.528 18.943 1.00 91.56 183 THR A C 1
ATOM 1497 O O . THR A 1 183 ? -8.225 -8.413 19.847 1.00 91.56 183 THR A O 1
ATOM 1500 N N . TYR A 1 184 ? -7.320 -9.634 18.197 1.00 94.19 184 TYR A N 1
ATOM 1501 C CA . TYR A 1 184 ? -8.205 -10.791 18.353 1.00 94.19 184 TYR A CA 1
ATOM 1502 C C . TYR A 1 184 ? -8.194 -11.341 19.786 1.00 94.19 184 TYR A C 1
ATOM 1504 O O . TYR A 1 184 ? -9.246 -11.447 20.420 1.00 94.19 184 TYR A O 1
ATOM 1512 N N . ARG A 1 185 ? -7.004 -11.619 20.341 1.00 94.88 185 ARG A N 1
ATOM 1513 C CA . ARG A 1 185 ? -6.856 -12.146 21.711 1.00 94.88 185 ARG A CA 1
ATOM 1514 C C . ARG A 1 185 ? -7.462 -11.201 22.748 1.00 94.88 185 ARG A C 1
ATOM 1516 O O . ARG A 1 185 ? -8.101 -11.660 23.691 1.00 94.88 185 ARG A O 1
ATOM 1523 N N . ARG A 1 186 ? -7.301 -9.885 22.576 1.00 92.69 186 ARG A N 1
ATOM 1524 C CA . ARG A 1 186 ? -7.879 -8.878 23.479 1.00 92.69 186 ARG A CA 1
ATOM 1525 C C . ARG A 1 186 ? -9.400 -8.796 23.368 1.00 92.69 186 ARG A C 1
ATOM 1527 O O . ARG A 1 186 ? -10.054 -8.751 24.404 1.00 92.69 186 ARG A O 1
ATOM 1534 N N . ILE A 1 187 ? -9.961 -8.838 22.158 1.00 92.31 187 ILE A N 1
ATOM 1535 C CA . ILE A 1 187 ? -11.419 -8.875 21.943 1.00 92.31 187 ILE A CA 1
ATOM 1536 C C . ILE A 1 187 ? -12.019 -10.132 22.588 1.00 92.31 187 ILE A C 1
ATOM 1538 O O . ILE A 1 187 ? -13.030 -10.040 23.284 1.00 92.31 187 ILE A O 1
ATOM 1542 N N . SER A 1 188 ? -11.375 -11.286 22.389 1.00 93.62 188 SER A N 1
ATOM 1543 C CA . SER A 1 188 ? -11.824 -12.578 22.918 1.00 93.62 188 SER A CA 1
ATOM 1544 C C . SER A 1 188 ? -11.791 -12.626 24.449 1.00 93.62 188 SER A C 1
ATOM 1546 O O . SER A 1 188 ? -12.745 -13.085 25.073 1.00 93.62 188 SER A O 1
ATOM 1548 N N . ASN A 1 189 ? -10.724 -12.112 25.069 1.00 94.94 189 ASN A N 1
ATOM 1549 C CA . ASN A 1 189 ? -10.514 -12.230 26.517 1.00 94.94 189 ASN A CA 1
ATOM 1550 C C . ASN A 1 189 ? -11.060 -11.041 27.332 1.00 94.94 189 ASN A C 1
ATOM 1552 O O . ASN A 1 189 ? -11.130 -11.117 28.559 1.00 94.94 189 ASN A O 1
ATOM 1556 N N . GLY A 1 190 ? -11.416 -9.924 26.693 1.00 91.44 190 GLY A N 1
ATOM 1557 C CA . GLY A 1 190 ? -11.812 -8.691 27.375 1.00 91.44 190 GLY A CA 1
ATOM 1558 C C . GLY A 1 190 ? -13.194 -8.785 28.019 1.00 91.44 190 GLY A C 1
ATOM 1559 O O . GLY A 1 190 ? -14.196 -8.565 27.342 1.00 91.44 190 GLY A O 1
ATOM 1560 N N . LYS A 1 191 ? -13.263 -9.073 29.327 1.00 92.69 191 LYS A N 1
ATOM 1561 C CA . LYS A 1 191 ? -14.523 -9.134 30.104 1.00 92.69 191 LYS A CA 1
ATOM 1562 C C . LYS A 1 191 ? -15.225 -7.776 30.257 1.00 92.69 191 LYS A C 1
ATOM 1564 O O . LYS A 1 191 ? -16.418 -7.745 30.519 1.00 92.69 191 LYS A O 1
ATOM 1569 N N . THR A 1 192 ? -14.498 -6.673 30.079 1.00 91.81 192 THR A N 1
ATOM 1570 C CA . THR A 1 192 ? -15.000 -5.296 30.233 1.00 91.81 192 THR A CA 1
ATOM 1571 C C . THR A 1 192 ? -15.699 -4.746 28.988 1.00 91.81 192 THR A C 1
ATOM 1573 O O . THR A 1 192 ? -16.338 -3.700 29.056 1.00 91.81 192 THR A O 1
ATOM 1576 N N . LEU A 1 193 ? -15.589 -5.422 27.839 1.00 89.69 193 LEU A N 1
ATOM 1577 C CA . LEU A 1 193 ? -16.238 -4.994 26.601 1.00 89.69 193 LEU A CA 1
ATOM 1578 C C . LEU A 1 193 ? -17.693 -5.467 26.567 1.00 89.69 193 LEU A C 1
ATOM 1580 O O . LEU A 1 193 ? -17.972 -6.643 26.803 1.00 89.69 193 LEU A O 1
ATOM 1584 N N . SER A 1 194 ? -18.611 -4.578 26.180 1.00 93.00 194 SER A N 1
ATOM 1585 C CA . SER A 1 194 ? -19.992 -4.973 25.900 1.00 93.00 194 SER A CA 1
ATOM 1586 C C . SER A 1 194 ? -20.047 -5.986 24.747 1.00 93.00 194 SER A C 1
ATOM 1588 O O . SER A 1 194 ? -19.224 -5.953 23.822 1.00 93.00 194 SER A O 1
ATOM 1590 N N . LEU A 1 195 ? -21.042 -6.881 24.773 1.00 92.62 195 LEU A N 1
ATOM 1591 C CA . LEU A 1 195 ? -21.236 -7.899 23.730 1.00 92.62 195 LEU A CA 1
ATOM 1592 C C . LEU A 1 195 ? -21.365 -7.274 22.336 1.00 92.62 195 LEU A C 1
ATOM 1594 O O . LEU A 1 195 ? -20.779 -7.769 21.372 1.00 92.62 195 LEU A O 1
ATOM 1598 N N . TYR A 1 196 ? -22.075 -6.148 22.247 1.00 91.50 196 TYR A N 1
ATOM 1599 C CA . TYR A 1 196 ? -22.247 -5.404 21.005 1.00 91.50 196 TYR A CA 1
ATOM 1600 C C . TYR A 1 196 ? -20.912 -4.875 20.458 1.00 91.50 196 TYR A C 1
ATOM 1602 O O . TYR A 1 196 ? -20.581 -5.111 19.293 1.00 91.50 196 TYR A O 1
ATOM 1610 N N . THR A 1 197 ? -20.101 -4.221 21.298 1.00 88.25 197 THR A N 1
ATOM 1611 C CA . THR A 1 197 ? -18.790 -3.693 20.887 1.00 88.25 197 THR A CA 1
ATOM 1612 C C . THR A 1 197 ? -17.848 -4.818 20.475 1.00 88.25 197 THR A C 1
ATOM 1614 O O . THR A 1 197 ? -17.172 -4.706 19.452 1.00 88.25 197 THR A O 1
ATOM 1617 N N . ARG A 1 198 ? -17.841 -5.934 21.214 1.00 91.56 198 ARG A N 1
ATOM 1618 C CA . ARG A 1 198 ? -17.043 -7.122 20.885 1.00 91.56 198 ARG A CA 1
ATOM 1619 C C . ARG A 1 198 ? -17.403 -7.680 19.506 1.00 91.56 198 ARG A C 1
ATOM 1621 O O . ARG A 1 198 ? -16.513 -7.882 18.681 1.00 91.56 198 ARG A O 1
ATOM 1628 N N . ALA A 1 199 ? -18.693 -7.896 19.245 1.00 92.00 199 ALA A N 1
ATOM 1629 C CA . ALA A 1 199 ? -19.172 -8.413 17.966 1.00 92.00 199 ALA A CA 1
ATOM 1630 C C . ALA A 1 199 ? -18.837 -7.465 16.805 1.00 92.00 199 ALA A C 1
ATOM 1632 O O . ALA A 1 199 ? -18.379 -7.913 15.754 1.00 92.00 199 ALA A O 1
ATOM 1633 N N . SER A 1 200 ? -19.007 -6.156 17.011 1.00 87.56 200 SER A N 1
ATOM 1634 C CA . SER A 1 200 ? -18.653 -5.139 16.020 1.00 87.56 200 SER A CA 1
ATOM 1635 C C . SER A 1 200 ? -17.158 -5.176 15.690 1.00 87.56 200 SER A C 1
ATOM 1637 O O . SER A 1 200 ? -16.794 -5.400 14.538 1.00 87.56 200 SER A O 1
ATOM 1639 N N . GLN A 1 201 ? -16.278 -5.073 16.692 1.00 90.06 201 GLN A N 1
ATOM 1640 C CA . GLN A 1 201 ? -14.825 -5.091 16.478 1.00 90.06 201 GLN A CA 1
ATOM 1641 C C . GLN A 1 201 ? -14.352 -6.376 15.785 1.00 90.06 201 GLN A C 1
ATOM 1643 O O . GLN A 1 201 ? -13.508 -6.314 14.888 1.00 90.06 201 GLN A O 1
ATOM 1648 N N . MET A 1 202 ? -14.940 -7.526 16.133 1.00 92.25 202 MET A N 1
ATOM 1649 C CA . MET A 1 202 ? -14.619 -8.803 15.495 1.00 92.25 202 MET A CA 1
ATOM 1650 C C . MET A 1 202 ? -15.019 -8.832 14.018 1.00 92.25 202 MET A C 1
ATOM 1652 O O . MET A 1 202 ? -14.205 -9.201 13.174 1.00 92.25 202 MET A O 1
ATOM 1656 N N . ARG A 1 203 ? -16.237 -8.389 13.675 1.00 90.38 203 ARG A N 1
ATOM 1657 C CA . ARG A 1 203 ? -16.695 -8.334 12.275 1.00 90.38 203 ARG A CA 1
ATOM 1658 C C . ARG A 1 203 ? -15.772 -7.487 11.419 1.00 90.38 203 ARG A C 1
ATOM 1660 O O . ARG A 1 203 ? -15.414 -7.896 10.319 1.00 90.38 203 ARG A O 1
ATOM 1667 N N . ILE A 1 204 ? -15.352 -6.327 11.926 1.00 86.69 204 ILE A N 1
ATOM 1668 C CA . ILE A 1 204 ? -14.473 -5.467 11.140 1.00 86.69 204 ILE A CA 1
ATOM 1669 C C . ILE A 1 204 ? -13.053 -6.058 11.070 1.00 86.69 204 ILE A C 1
ATOM 1671 O O . ILE A 1 204 ? -12.367 -5.831 10.082 1.00 86.69 204 ILE A O 1
ATOM 1675 N N . LEU A 1 205 ? -12.573 -6.786 12.088 1.00 88.81 205 LEU A N 1
ATOM 1676 C CA . LEU A 1 205 ? -11.277 -7.480 12.015 1.00 88.81 205 LEU A CA 1
ATOM 1677 C C . LEU A 1 205 ? -11.297 -8.559 10.924 1.00 88.81 205 LEU A C 1
ATOM 1679 O O . LEU A 1 205 ? -10.414 -8.583 10.073 1.00 88.81 205 LEU A O 1
ATOM 1683 N N . VAL A 1 206 ? -12.345 -9.386 10.906 1.00 89.06 206 VAL A N 1
ATOM 1684 C CA . VAL A 1 206 ? -12.553 -10.419 9.881 1.00 89.06 206 VAL A CA 1
ATOM 1685 C C . VAL A 1 206 ? -12.641 -9.802 8.487 1.00 89.06 206 VAL A C 1
ATOM 1687 O O . VAL A 1 206 ? -11.991 -10.296 7.572 1.00 89.06 206 VAL A O 1
ATOM 1690 N N . ALA A 1 207 ? -13.383 -8.702 8.325 1.00 86.75 207 ALA A N 1
ATOM 1691 C CA . ALA A 1 207 ? -13.502 -8.019 7.038 1.00 86.75 207 ALA A CA 1
ATOM 1692 C C . ALA A 1 207 ? -12.140 -7.557 6.490 1.00 86.75 207 ALA A C 1
ATOM 1694 O O . ALA A 1 207 ? -11.863 -7.747 5.310 1.00 86.75 207 ALA A O 1
ATOM 1695 N N . VAL A 1 208 ? -11.270 -7.005 7.344 1.00 84.12 208 VAL A N 1
ATOM 1696 C CA . VAL A 1 208 ? -9.924 -6.560 6.940 1.00 84.12 208 VAL A CA 1
ATOM 1697 C C . VAL A 1 208 ? -9.044 -7.751 6.553 1.00 84.12 208 VAL A C 1
ATOM 1699 O O . VAL A 1 208 ? -8.360 -7.700 5.534 1.00 84.12 208 VAL A O 1
ATOM 1702 N N . CYS A 1 209 ? -9.085 -8.845 7.318 1.00 85.38 209 CYS A N 1
ATOM 1703 C CA . CYS A 1 209 ? -8.349 -10.060 6.962 1.00 85.38 209 CYS A CA 1
ATOM 1704 C C . CYS A 1 209 ? -8.849 -10.662 5.640 1.00 85.38 209 CYS A C 1
ATOM 1706 O O . CYS A 1 209 ? -8.044 -11.089 4.817 1.00 85.38 209 CYS A O 1
ATOM 1708 N N . ALA A 1 210 ? -10.163 -10.658 5.405 1.00 85.88 210 ALA A N 1
ATOM 1709 C CA . ALA A 1 210 ? -10.744 -11.133 4.155 1.00 85.88 210 ALA A CA 1
ATOM 1710 C C . ALA A 1 210 ? -10.307 -10.275 2.958 1.00 85.88 210 ALA A C 1
ATOM 1712 O O . ALA A 1 210 ? -9.962 -10.824 1.917 1.00 85.88 210 ALA A O 1
ATOM 1713 N N . GLN A 1 211 ? -10.257 -8.946 3.109 1.00 80.00 211 GLN A N 1
ATOM 1714 C CA . GLN A 1 211 ? -9.760 -8.037 2.068 1.00 80.00 211 GLN A CA 1
ATOM 1715 C C . GLN A 1 211 ? -8.304 -8.334 1.688 1.00 80.0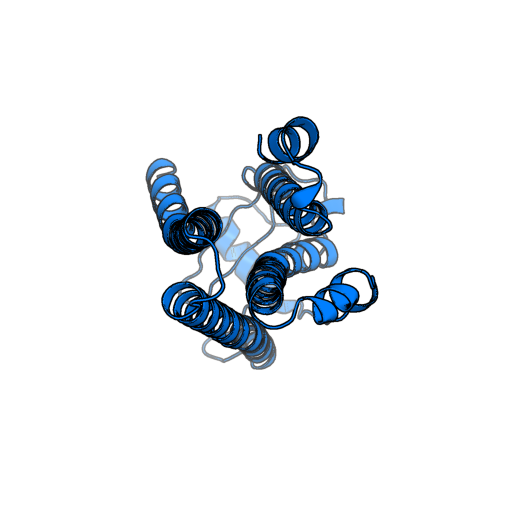0 211 GLN A C 1
ATOM 1717 O O . GLN A 1 211 ? -7.986 -8.383 0.501 1.00 80.00 211 GLN A O 1
ATOM 1722 N N . LEU A 1 212 ? -7.447 -8.600 2.679 1.00 78.00 212 LEU A N 1
ATOM 1723 C CA . LEU A 1 212 ? -6.044 -8.955 2.456 1.00 78.00 212 LEU A CA 1
ATOM 1724 C C . LEU A 1 212 ? -5.892 -10.266 1.665 1.00 78.00 212 LEU A C 1
ATOM 1726 O O . LEU A 1 212 ? -5.021 -10.375 0.807 1.00 78.00 212 LEU A O 1
ATOM 1730 N N . ILE A 1 213 ? -6.750 -11.253 1.938 1.00 77.88 213 ILE A N 1
ATOM 1731 C CA . ILE A 1 213 ? -6.711 -12.574 1.291 1.00 77.88 213 ILE A CA 1
ATOM 1732 C C . ILE A 1 213 ? -7.354 -12.549 -0.105 1.00 77.88 213 ILE A C 1
ATOM 1734 O O . ILE A 1 213 ? -6.923 -13.282 -0.990 1.00 77.88 213 ILE A O 1
ATOM 1738 N N . ALA A 1 214 ? -8.384 -11.727 -0.320 1.00 75.81 214 ALA A N 1
ATOM 1739 C CA . ALA A 1 214 ? -9.136 -11.706 -1.574 1.00 75.81 214 ALA A CA 1
ATOM 1740 C C . ALA A 1 214 ? -8.404 -10.977 -2.717 1.00 75.81 214 ALA A C 1
ATOM 1742 O O . ALA A 1 214 ? -8.570 -11.358 -3.877 1.00 75.81 214 ALA A O 1
ATOM 1743 N N . GLN A 1 215 ? -7.573 -9.971 -2.423 1.00 65.69 215 GLN A N 1
ATOM 1744 C CA . GLN A 1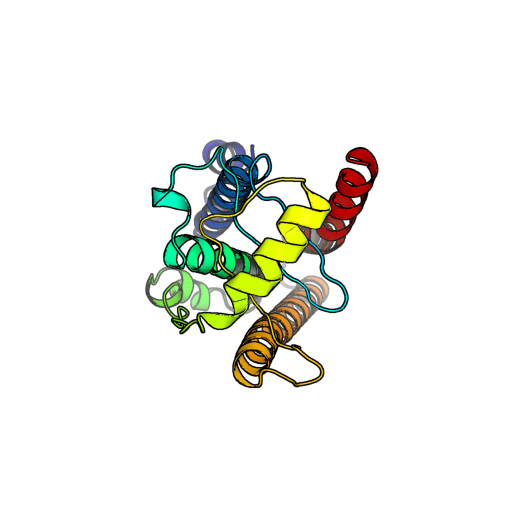 215 ? -6.883 -9.167 -3.447 1.00 65.69 215 GLN A CA 1
ATOM 1745 C C . GLN A 1 215 ? -6.060 -9.984 -4.469 1.00 65.69 215 GLN A C 1
ATOM 1747 O O . GLN A 1 215 ? -6.245 -9.770 -5.668 1.00 65.69 215 GLN A O 1
ATOM 1752 N N . PRO A 1 216 ? -5.218 -10.960 -4.071 1.00 56.28 216 PRO A N 1
ATOM 1753 C CA . PRO A 1 216 ? -4.425 -11.749 -5.020 1.00 56.28 216 PRO A CA 1
ATOM 1754 C C . PRO A 1 216 ? -5.260 -12.574 -6.011 1.00 56.28 216 PRO A C 1
ATOM 1756 O O . PRO A 1 216 ? -4.806 -12.866 -7.116 1.00 56.28 216 PRO A O 1
ATOM 1759 N N . SER A 1 217 ? -6.482 -12.964 -5.631 1.00 48.62 217 SER A N 1
ATOM 1760 C CA . SER A 1 217 ? -7.343 -13.823 -6.456 1.00 48.62 217 SER A CA 1
ATOM 1761 C C . SER A 1 217 ? -7.988 -13.090 -7.637 1.00 48.62 217 SER A C 1
ATOM 1763 O O . SER A 1 217 ? -8.210 -13.695 -8.684 1.00 48.62 217 SER A O 1
ATOM 1765 N N . GLN A 1 218 ? -8.227 -11.781 -7.506 1.00 52.94 218 GLN A N 1
ATOM 1766 C CA . GLN A 1 218 ? -8.810 -10.955 -8.570 1.00 52.94 218 GLN A CA 1
ATOM 1767 C C . GLN A 1 218 ? -7.811 -10.724 -9.714 1.00 52.94 218 GLN A C 1
ATOM 1769 O O . GLN A 1 218 ? -8.188 -10.801 -10.880 1.00 52.94 218 GLN A O 1
ATOM 1774 N N . ILE A 1 219 ? -6.523 -10.561 -9.385 1.00 54.72 219 ILE A N 1
ATOM 1775 C CA . ILE A 1 219 ? -5.447 -10.323 -10.362 1.00 54.72 219 ILE A CA 1
ATOM 1776 C C . ILE A 1 219 ? -5.299 -11.511 -11.328 1.00 54.72 219 ILE A C 1
ATOM 1778 O O . ILE A 1 219 ? -5.173 -11.320 -12.535 1.00 54.72 219 ILE A O 1
ATOM 1782 N N . LYS A 1 220 ? -5.380 -12.752 -10.825 1.00 53.59 220 LYS A N 1
ATOM 1783 C CA . LYS A 1 220 ? -5.322 -13.962 -11.670 1.00 53.59 220 LYS A CA 1
ATOM 1784 C C . LYS A 1 220 ? -6.523 -14.108 -12.606 1.00 53.59 220 LYS A C 1
ATOM 1786 O O . LYS A 1 220 ? -6.384 -14.655 -13.693 1.00 53.59 220 LYS A O 1
ATOM 1791 N N . TYR A 1 221 ? -7.702 -13.666 -12.180 1.00 49.28 221 TYR A N 1
ATOM 1792 C CA . TYR A 1 221 ? -8.914 -13.810 -12.981 1.00 49.28 221 TYR 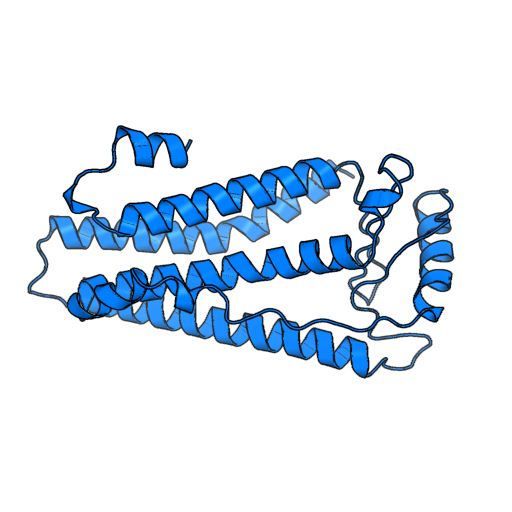A CA 1
ATOM 1793 C C . TYR A 1 221 ? -8.937 -12.848 -14.175 1.00 49.28 221 TYR A C 1
ATOM 1795 O O . TYR A 1 221 ? -9.349 -13.239 -15.263 1.00 49.28 221 TYR A O 1
ATOM 1803 N N . GLU A 1 222 ? -8.460 -11.615 -13.997 1.00 51.72 222 GLU A N 1
ATOM 1804 C CA . GLU A 1 222 ? -8.381 -10.640 -15.093 1.00 51.72 222 GLU A CA 1
ATOM 1805 C C . GLU A 1 222 ? -7.279 -10.986 -16.099 1.00 51.72 222 GLU A C 1
ATOM 1807 O O . GLU A 1 222 ? -7.502 -10.869 -17.303 1.00 51.72 222 GLU A O 1
ATOM 1812 N N . SER A 1 223 ? -6.140 -11.517 -15.638 1.00 49.72 223 SER A N 1
ATOM 1813 C CA . SER A 1 223 ? -5.063 -11.967 -16.533 1.00 49.72 223 SER A CA 1
ATOM 1814 C C . SER A 1 223 ? -5.504 -13.097 -17.474 1.00 49.72 223 SER A C 1
ATOM 1816 O O . SER A 1 223 ? -5.057 -13.132 -18.614 1.00 49.72 223 SER A O 1
ATOM 1818 N N . ASN A 1 224 ? -6.403 -13.982 -17.034 1.00 54.94 224 ASN A N 1
ATOM 1819 C CA . ASN A 1 224 ? -6.924 -15.077 -17.861 1.00 54.94 224 ASN A CA 1
ATOM 1820 C C . ASN A 1 224 ? -8.012 -14.641 -18.857 1.00 54.94 224 ASN A C 1
ATOM 1822 O O . ASN A 1 224 ? -8.383 -15.429 -19.716 1.00 54.94 224 ASN A O 1
ATOM 1826 N N . LYS A 1 225 ? -8.568 -13.429 -18.727 1.00 56.97 225 LYS A N 1
ATOM 1827 C CA . LYS A 1 225 ? -9.545 -12.878 -19.686 1.00 56.97 225 LYS A CA 1
ATOM 1828 C C . LYS A 1 225 ? -8.908 -12.041 -20.792 1.00 56.97 225 LYS A C 1
ATOM 1830 O O . LYS A 1 225 ? -9.579 -11.750 -21.775 1.00 56.97 225 LYS A O 1
ATOM 1835 N N . ALA A 1 226 ? -7.677 -11.588 -20.577 1.00 46.56 226 ALA A N 1
ATOM 1836 C CA . ALA A 1 226 ? -6.929 -10.774 -21.530 1.00 46.56 226 ALA A CA 1
ATOM 1837 C C . ALA A 1 226 ? -6.091 -11.613 -22.517 1.00 46.56 226 ALA A C 1
ATOM 1839 O O . ALA A 1 226 ? -5.492 -11.041 -23.424 1.00 46.56 226 ALA A O 1
ATOM 1840 N N . GLN A 1 227 ? -6.044 -12.937 -22.323 1.00 46.38 227 GLN A N 1
ATOM 1841 C CA . GLN A 1 227 ? -5.521 -13.932 -23.267 1.00 46.38 227 GLN A CA 1
ATOM 1842 C C . GLN A 1 227 ? -6.668 -14.540 -24.070 1.00 46.38 227 GLN A C 1
ATOM 1844 O O . GLN A 1 227 ? -6.446 -14.815 -25.268 1.00 46.38 227 GLN A O 1
#

Secondary structure (DSSP, 8-state):
-HHHHHHHH--GGGTTHHHHHHHHHHHHHHHHHHHHHHGGG-----BTTB-------TTS-GGGS-HHHHHHHHHHTTHHHHHHHHHHHHHHHHHH-GGGGGGGG-GGGS----------TTHHHHHHHHHHHHHS---SS---S---EETTEE-HHHHHHHHHHHHHHHHHHHHHHHHHHHHHHHHHH-TTS-HHHHHHHHHHHHHHHHHHHHHHHHHHHHHTT--

InterPro domains:
  IPR019423 7TM GPCR, serpentine receptor class j (Srj) [PTHR45907] (1-213)
  IPR019428 7TM GPCR, serpentine receptor class r (Str) [PF10326] (1-213)

Organism: Pristionchus pacificus (NCBI:txid54126)

Radius of gyration: 21.35 Å; chains: 1; bounding box: 49×30×63 Å

Sequence (227 aa):
LLLYLIKRFSRKEIGSYKNLLTCFAIYDVFLCTIHGIFNPALKIVFVNPVFEGVLYSNSIPTVLQNRHISGAFYACFTLPFALMNLHFLYRYWTIKDSDRLVWFSKPRYFFASSVGHNIVPVAVEILRAEFLRVYEDDVVDGWLVLDHWRDGRLNVWAFVDLLVAFGKMGPSFCVATTLATLTYRRISNGKTLSLYTRASQMRILVAVCAQLIAQPSQIKYESNKAQ